Protein AF-A0A955FAZ1-F1 (afdb_monomer)

Radius of gyration: 19.03 Å; Cα contacts (8 Å, |Δi|>4): 338; chains: 1; bounding box: 47×40×55 Å

pLDDT: mean 85.9, std 14.33, range [31.78, 98.5]

Nearest PDB structures (foldseek):
  2wxu-assembly1_A  TM=6.447E-01  e=1.922E-03  Clostridium perfringens
  1kho-assembly2_B  TM=6.439E-01  e=7.083E-03  Clostridium perfringens
  1olp-assembly3_C  TM=6.221E-01  e=6.217E-03  Clostridium sardiniense
  2wxt-assembly1_A  TM=6.250E-01  e=1.003E-02  Clostridium perfringens
  8cqm-assembly1_A  TM=5.663E-01  e=2.610E-02  Listeria monocytogenes

Foldseek 3Di:
DLDPPFCLLLLLLVLLVLALVVVDDDPQDAADSVLLVVQLECVHLPHPVLVQPLPHDRQQLAAQLVDPVRQRLLVQLQVLLVQLLVCSLVVPNNSNSNSLNSNLSSLLSLLQLLSNDPLVVLVCVLAPPPDPSPCNDPVPQQWHDAPDPVSRVVSSCLCCNDLRSVPLSSLSVVLLSVLSVVDDRDSHADPVLVVLLVVCVVQPRSVSSSVSSVVSNVVCLSVCCSVPNDDPVSSCCSNVPRSNSSSSSSSSSSSSSSVSSVD

Structure (mmCIF, N/CA/C/O backbone):
data_AF-A0A955FAZ1-F1
#
_entry.id   AF-A0A955FAZ1-F1
#
loop_
_atom_site.group_PDB
_atom_site.id
_atom_site.type_symbol
_atom_site.label_atom_id
_atom_site.label_alt_id
_atom_site.label_comp_id
_atom_site.label_asym_id
_atom_site.label_entity_id
_atom_site.label_seq_id
_atom_site.pdbx_PDB_ins_code
_atom_site.Cartn_x
_atom_site.Cartn_y
_atom_site.Cartn_z
_atom_site.occupancy
_atom_site.B_iso_or_equiv
_atom_site.auth_seq_id
_atom_site.auth_comp_id
_atom_site.auth_asym_id
_atom_site.auth_atom_id
_atom_site.pdbx_PDB_model_num
ATOM 1 N N . MET A 1 1 ? 4.773 12.397 -15.132 1.00 31.78 1 MET A N 1
ATOM 2 C CA . MET A 1 1 ? 3.636 11.483 -14.917 1.00 31.78 1 MET A CA 1
ATOM 3 C C . MET A 1 1 ? 4.149 10.177 -14.296 1.00 31.78 1 MET A C 1
ATOM 5 O O . MET A 1 1 ? 4.549 9.296 -15.029 1.00 31.78 1 MET A O 1
ATOM 9 N N . TYR A 1 2 ? 4.215 10.085 -12.959 1.00 36.59 2 TYR A N 1
ATOM 10 C CA . TYR A 1 2 ? 4.215 8.794 -12.230 1.00 36.59 2 TYR A CA 1
ATOM 11 C C . TYR A 1 2 ? 2.826 8.644 -11.612 1.00 36.59 2 TYR A C 1
ATOM 13 O O . TYR A 1 2 ? 2.608 8.699 -10.406 1.00 36.59 2 TYR A O 1
ATOM 21 N N . ALA A 1 3 ? 1.856 8.718 -12.506 1.00 35.12 3 ALA A N 1
ATOM 22 C CA . ALA A 1 3 ? 0.449 8.596 -12.231 1.00 35.12 3 ALA A CA 1
ATOM 23 C C . ALA A 1 3 ? -0.060 7.867 -13.452 1.00 35.12 3 ALA A C 1
ATOM 25 O O . ALA A 1 3 ? -0.386 8.467 -14.473 1.00 35.12 3 ALA A O 1
ATOM 26 N N . ILE A 1 4 ? -0.013 6.557 -13.366 1.00 39.75 4 ILE A N 1
ATOM 27 C CA . ILE A 1 4 ? -1.025 5.756 -14.008 1.00 39.75 4 ILE A CA 1
ATOM 28 C C . ILE A 1 4 ? -2.006 5.491 -12.866 1.00 39.75 4 ILE A C 1
ATOM 30 O O . ILE A 1 4 ? -1.826 4.603 -12.052 1.00 39.75 4 ILE A O 1
ATOM 34 N N . VAL A 1 5 ? -2.808 6.500 -12.505 1.00 49.28 5 VAL A N 1
ATOM 35 C CA . VAL A 1 5 ? -4.232 6.635 -12.885 1.00 49.28 5 VAL A CA 1
ATOM 36 C C . VAL A 1 5 ? -4.969 5.305 -12.843 1.00 49.28 5 VAL A C 1
ATOM 38 O O . VAL A 1 5 ? -5.782 4.977 -13.699 1.00 49.28 5 VAL A O 1
ATOM 41 N N . PHE A 1 6 ? -4.756 4.556 -11.776 1.00 57.03 6 PHE A N 1
ATOM 42 C CA . PHE A 1 6 ? -5.752 3.613 -11.336 1.00 57.03 6 PHE A CA 1
ATOM 43 C C . PHE A 1 6 ? -6.192 4.017 -9.947 1.00 57.03 6 PHE A C 1
ATOM 45 O O . PHE A 1 6 ? -5.406 4.087 -9.011 1.00 57.03 6 PHE A O 1
ATOM 52 N N . HIS A 1 7 ? -7.495 4.245 -9.793 1.00 71.50 7 HIS A N 1
ATOM 53 C CA . HIS A 1 7 ? -8.149 4.386 -8.494 1.00 71.50 7 HIS A CA 1
ATOM 54 C C . HIS A 1 7 ? -8.153 3.031 -7.744 1.00 71.50 7 HIS A C 1
ATOM 56 O O . HIS A 1 7 ? -9.156 2.647 -7.134 1.00 71.50 7 HIS A O 1
ATOM 62 N N . ALA A 1 8 ? -7.063 2.260 -7.852 1.00 86.31 8 ALA A N 1
ATOM 63 C CA . ALA A 1 8 ? -6.846 0.957 -7.251 1.00 86.31 8 ALA A CA 1
ATOM 64 C C . ALA A 1 8 ? -6.872 1.092 -5.734 1.00 86.31 8 ALA A C 1
ATOM 66 O O . ALA A 1 8 ? -7.690 0.426 -5.103 1.00 86.31 8 ALA A O 1
ATOM 67 N N . HIS A 1 9 ? -6.123 2.053 -5.183 1.00 90.44 9 HIS A N 1
ATOM 68 C CA . HIS A 1 9 ? -6.148 2.390 -3.760 1.00 90.44 9 HIS A CA 1
ATOM 69 C C . HIS A 1 9 ? -7.563 2.712 -3.282 1.00 90.44 9 HIS A C 1
ATOM 71 O O . HIS A 1 9 ? -8.092 2.051 -2.396 1.00 90.44 9 HIS A O 1
ATOM 77 N N . GLN A 1 10 ? -8.261 3.636 -3.947 1.00 91.19 10 GLN A N 1
ATOM 78 C CA . GLN A 1 10 ? -9.644 3.969 -3.589 1.00 91.19 10 GLN A CA 1
ATOM 79 C C . GLN A 1 10 ? -10.593 2.763 -3.684 1.00 91.19 10 GLN A C 1
ATOM 81 O O . GLN A 1 10 ? -11.524 2.632 -2.888 1.00 91.19 10 GLN A O 1
ATOM 86 N N . THR A 1 11 ? -10.396 1.880 -4.664 1.00 91.94 11 THR A N 1
ATOM 87 C CA . THR A 1 11 ? -11.218 0.675 -4.830 1.00 91.94 11 THR A CA 1
ATOM 88 C C . THR A 1 11 ? -10.927 -0.346 -3.729 1.00 91.94 11 THR A C 1
ATOM 90 O O . THR A 1 11 ? -11.866 -0.916 -3.169 1.00 91.94 11 THR A O 1
ATOM 93 N N . LEU A 1 12 ? -9.658 -0.532 -3.362 1.00 93.94 12 LEU A N 1
ATOM 94 C CA . LEU A 1 12 ? -9.242 -1.349 -2.224 1.00 93.94 12 LEU A CA 1
ATOM 95 C C . LEU A 1 12 ? -9.785 -0.773 -0.913 1.00 93.94 12 LEU A C 1
ATOM 97 O O . LEU A 1 12 ? -10.396 -1.523 -0.156 1.00 93.94 12 LEU A O 1
ATOM 101 N N . ASN A 1 13 ? -9.706 0.543 -0.708 1.00 94.94 13 ASN A N 1
ATOM 102 C CA . ASN A 1 13 ? -10.258 1.246 0.452 1.00 94.94 13 ASN A CA 1
ATOM 103 C C . ASN A 1 13 ? -11.769 1.026 0.576 1.00 94.94 13 ASN A C 1
ATOM 105 O O . ASN A 1 13 ? -12.256 0.706 1.657 1.00 94.94 13 ASN A O 1
ATOM 109 N N . LYS A 1 14 ? -12.528 1.100 -0.527 1.00 94.56 14 LYS A N 1
ATOM 110 C CA . LYS A 1 14 ? -13.973 0.786 -0.535 1.00 94.56 14 LYS A CA 1
ATOM 111 C C . LYS A 1 14 ? -14.251 -0.644 -0.055 1.00 94.56 14 LYS A C 1
ATOM 113 O O . LYS A 1 14 ? -15.169 -0.868 0.736 1.00 94.56 14 LYS A O 1
ATOM 118 N N . ILE A 1 15 ? -13.470 -1.618 -0.528 1.00 95.19 15 ILE A N 1
ATOM 119 C CA . ILE A 1 15 ? -13.619 -3.029 -0.142 1.00 95.19 15 ILE A CA 1
ATOM 120 C C . ILE A 1 15 ? -13.216 -3.230 1.323 1.00 95.19 15 ILE A C 1
ATOM 122 O O . ILE A 1 15 ? -13.942 -3.893 2.066 1.00 95.19 15 ILE A O 1
ATOM 126 N N . ALA A 1 16 ? -12.088 -2.654 1.736 1.00 96.50 16 ALA A N 1
ATOM 127 C CA . ALA A 1 16 ? -11.558 -2.739 3.088 1.00 96.50 16 ALA A CA 1
ATOM 128 C C . ALA A 1 16 ? -12.516 -2.112 4.106 1.00 96.50 16 ALA A C 1
ATOM 130 O O . ALA A 1 16 ? -12.838 -2.729 5.118 1.00 96.50 16 ALA A O 1
ATOM 131 N N . TYR A 1 17 ? -13.073 -0.944 3.786 1.00 96.06 17 TYR A N 1
ATOM 132 C CA . TYR A 1 17 ? -14.060 -0.265 4.618 1.00 96.06 17 TYR A CA 1
ATOM 133 C C . TYR A 1 17 ? -15.312 -1.123 4.807 1.00 96.06 17 TYR A C 1
ATOM 135 O O . TYR A 1 17 ? -15.762 -1.330 5.930 1.00 96.06 17 TYR A O 1
ATOM 143 N N . ALA A 1 18 ? -15.848 -1.698 3.723 1.00 94.88 18 ALA A N 1
ATOM 144 C CA . ALA A 1 18 ? -17.011 -2.581 3.800 1.00 94.88 18 ALA A CA 1
ATOM 145 C C . ALA A 1 18 ? -16.744 -3.846 4.637 1.00 94.88 18 ALA A C 1
ATOM 147 O O . ALA A 1 18 ? -17.650 -4.319 5.322 1.00 94.88 18 ALA A O 1
ATOM 148 N N . LYS A 1 19 ? -15.518 -4.387 4.582 1.00 95.00 19 LYS A N 1
ATOM 149 C CA . LYS A 1 19 ? -15.073 -5.510 5.420 1.00 95.00 19 LYS A CA 1
ATOM 150 C C . LYS A 1 19 ? -14.995 -5.109 6.890 1.00 95.00 19 LYS A C 1
ATOM 152 O O . LYS A 1 19 ? -15.628 -5.758 7.714 1.00 95.00 19 LYS A O 1
ATOM 157 N N . MET A 1 20 ? -14.261 -4.042 7.199 1.00 94.69 20 MET A N 1
ATOM 158 C CA . MET A 1 20 ? -14.054 -3.552 8.562 1.00 94.69 20 MET A CA 1
ATOM 159 C C . MET A 1 20 ? -15.382 -3.182 9.227 1.00 94.69 20 MET A C 1
ATOM 161 O O . MET A 1 20 ? -15.666 -3.665 10.317 1.00 94.69 20 MET A O 1
ATOM 165 N N . ARG A 1 21 ? -16.249 -2.418 8.548 1.00 92.75 21 ARG A N 1
ATOM 166 C CA . ARG A 1 21 ? -17.531 -1.961 9.114 1.00 92.75 21 ARG A CA 1
ATOM 167 C C . ARG A 1 21 ? -18.471 -3.090 9.518 1.00 92.75 21 ARG A C 1
ATOM 169 O O . ARG A 1 21 ? -19.319 -2.869 10.367 1.00 92.75 21 ARG A O 1
ATOM 176 N N . ARG A 1 22 ? -18.349 -4.275 8.913 1.00 91.06 22 ARG A N 1
ATOM 177 C CA . ARG A 1 22 ? -19.144 -5.450 9.304 1.00 91.06 22 ARG A CA 1
ATOM 178 C C . ARG A 1 22 ? -18.656 -6.119 10.585 1.00 91.06 22 ARG A C 1
ATOM 180 O O . ARG A 1 22 ? -19.431 -6.842 11.193 1.00 91.06 22 ARG A O 1
ATOM 187 N N . GLU A 1 23 ? -17.394 -5.915 10.946 1.00 90.75 23 GLU A N 1
ATOM 188 C CA . GLU A 1 23 ? -16.764 -6.478 12.148 1.00 90.75 23 GLU A CA 1
ATOM 189 C C . GLU A 1 23 ? -16.614 -5.437 13.273 1.00 90.75 23 GLU A C 1
ATOM 191 O O . GLU A 1 23 ? -16.172 -5.760 14.383 1.00 90.75 23 GLU A O 1
ATOM 196 N N . LEU A 1 24 ? -16.930 -4.176 12.966 1.00 89.12 24 LEU A N 1
ATOM 197 C CA . LEU A 1 24 ? -16.928 -3.062 13.898 1.00 89.12 24 LEU A CA 1
ATOM 198 C C . LEU A 1 24 ? -18.213 -3.114 14.735 1.00 89.12 24 LEU A C 1
ATOM 200 O O . LEU A 1 24 ? -19.279 -2.711 14.276 1.00 89.12 24 LEU A O 1
ATOM 204 N N . ASN A 1 25 ? -18.093 -3.618 15.960 1.00 80.31 25 ASN A N 1
ATOM 205 C CA . ASN A 1 25 ? -19.177 -3.726 16.937 1.00 80.31 25 ASN A CA 1
ATOM 206 C C . ASN A 1 25 ? -18.849 -2.880 18.183 1.00 80.31 25 ASN A C 1
ATOM 208 O O . ASN A 1 25 ? -17.708 -2.452 18.354 1.00 80.31 25 ASN A O 1
ATOM 212 N N . GLY A 1 26 ? -19.826 -2.676 19.074 1.00 67.81 26 GLY A N 1
ATOM 213 C CA . GLY A 1 26 ? -19.568 -2.167 20.431 1.00 67.81 26 GLY A CA 1
ATOM 214 C C . GLY A 1 26 ? -19.316 -0.659 20.549 1.00 67.81 26 GLY A C 1
ATOM 215 O O . GLY A 1 26 ? -18.510 -0.245 21.367 1.00 67.81 26 GLY A O 1
ATOM 216 N N . GLY A 1 27 ? -19.969 0.172 19.729 1.00 68.62 27 GLY A N 1
ATOM 217 C CA . GLY A 1 27 ? -19.898 1.637 19.864 1.00 68.62 27 GLY A CA 1
ATOM 218 C C . GLY A 1 27 ? -18.613 2.289 19.338 1.00 68.62 27 GLY A C 1
ATOM 219 O O . GLY A 1 27 ? -18.518 3.516 19.337 1.00 68.62 27 GLY A O 1
ATOM 220 N N . ALA A 1 28 ? -17.658 1.501 18.831 1.00 86.88 28 ALA A N 1
ATOM 221 C CA . ALA A 1 28 ? -16.453 2.017 18.192 1.00 86.88 28 ALA A CA 1
ATOM 222 C C . ALA A 1 28 ? -16.808 2.909 16.988 1.00 86.88 28 ALA A C 1
ATOM 224 O O . ALA A 1 28 ? -17.493 2.496 16.045 1.00 86.88 28 ALA A O 1
ATOM 225 N N . TRP A 1 29 ? -16.338 4.154 17.029 1.00 93.19 29 TRP A N 1
ATOM 226 C CA . TRP A 1 29 ? -16.530 5.131 15.965 1.00 93.19 29 TRP A CA 1
ATOM 227 C C . TRP A 1 29 ? -15.381 5.059 14.951 1.00 93.19 29 TRP A C 1
ATOM 229 O O . TRP A 1 29 ? -14.243 4.754 15.295 1.00 93.19 29 TRP A O 1
ATOM 239 N N . PHE A 1 30 ? -15.685 5.329 13.681 1.00 97.00 30 PHE A N 1
ATOM 240 C CA . PHE A 1 30 ? -14.697 5.402 12.604 1.00 97.00 30 PHE A CA 1
ATOM 241 C C . PHE A 1 30 ? -15.179 6.406 11.547 1.00 97.00 30 PHE A C 1
ATOM 243 O O . PHE A 1 30 ? -16.392 6.444 11.296 1.00 97.00 30 PHE A O 1
ATOM 250 N N . PRO A 1 31 ? -14.286 7.188 10.907 1.00 96.94 31 PRO A N 1
ATOM 251 C CA . PRO A 1 31 ? -14.671 8.185 9.912 1.00 96.94 31 PRO A CA 1
ATOM 252 C C . PRO A 1 31 ? -15.437 7.590 8.726 1.00 96.94 31 PRO A C 1
ATOM 254 O O . PRO A 1 31 ? -15.392 6.387 8.436 1.00 96.94 31 PRO A O 1
ATOM 257 N N . SER A 1 32 ? -16.160 8.452 8.012 1.00 96.81 32 SER A N 1
ATOM 258 C CA . SER A 1 32 ? -16.906 8.044 6.822 1.00 96.81 32 SER A CA 1
ATOM 259 C C . SER A 1 32 ? -15.964 7.659 5.675 1.00 96.81 32 SER A C 1
ATOM 261 O O . SER A 1 32 ? -14.901 8.255 5.490 1.00 96.81 32 SER A O 1
ATOM 263 N N . LEU A 1 33 ? -16.381 6.703 4.841 1.00 96.06 33 LEU A N 1
ATOM 264 C CA . LEU A 1 33 ? -15.631 6.332 3.637 1.00 96.06 33 LEU A CA 1
ATOM 265 C C . LEU A 1 33 ? -15.405 7.530 2.702 1.00 96.06 33 LEU A C 1
ATOM 267 O O . LEU A 1 33 ? -14.340 7.645 2.106 1.00 96.06 33 LEU A O 1
ATOM 271 N N . ALA A 1 34 ? -16.386 8.428 2.580 1.00 94.38 34 ALA A N 1
ATOM 272 C CA . ALA A 1 34 ? -16.259 9.621 1.747 1.00 94.38 34 ALA A CA 1
ATOM 273 C C . ALA A 1 34 ? -15.115 10.529 2.229 1.00 94.38 34 ALA A C 1
ATOM 275 O O . ALA A 1 34 ? -14.316 10.991 1.416 1.00 94.38 34 ALA A O 1
ATOM 276 N N . SER A 1 35 ? -14.988 10.717 3.546 1.00 94.50 35 SER A N 1
ATOM 277 C CA . SER A 1 35 ? -13.911 11.507 4.150 1.00 94.50 35 SER A CA 1
ATOM 278 C C . SER A 1 35 ? -12.539 10.856 3.956 1.00 94.50 35 SER A C 1
ATOM 280 O O . SER A 1 35 ? -11.581 11.547 3.630 1.00 94.50 35 SER A O 1
ATOM 282 N N . ILE A 1 36 ? -12.438 9.529 4.063 1.00 95.19 36 ILE A N 1
ATOM 283 C CA . ILE A 1 36 ? -11.182 8.805 3.794 1.00 95.19 36 ILE A CA 1
ATOM 284 C C . ILE A 1 36 ? -10.781 8.955 2.319 1.00 95.19 36 ILE A C 1
ATOM 286 O O . ILE A 1 36 ? -9.646 9.298 2.003 1.00 95.19 36 ILE A O 1
ATOM 290 N N . LEU A 1 37 ? -11.720 8.755 1.387 1.00 91.81 37 LEU A N 1
ATOM 291 C CA . LEU A 1 37 ? -11.441 8.862 -0.051 1.00 91.81 37 LEU A CA 1
ATOM 292 C C . LEU A 1 37 ? -11.085 10.288 -0.496 1.00 91.81 37 LEU A C 1
ATOM 294 O O . LEU A 1 37 ? -10.354 10.446 -1.477 1.00 91.81 37 LEU A O 1
ATOM 298 N N . HIS A 1 38 ? -11.564 11.309 0.222 1.00 89.12 38 HIS A N 1
ATOM 299 C CA . HIS A 1 38 ? -11.144 12.696 0.023 1.00 89.12 38 HIS A CA 1
ATOM 300 C C . HIS A 1 38 ? -9.630 12.857 0.225 1.00 89.12 38 HIS A C 1
ATOM 302 O O . HIS A 1 38 ? -8.964 13.488 -0.600 1.00 89.12 38 HIS A O 1
ATOM 308 N N . PHE A 1 39 ? -9.088 12.242 1.281 1.00 88.50 39 PHE A N 1
ATOM 309 C CA . PHE A 1 39 ? -7.658 12.266 1.579 1.00 88.50 39 PHE A CA 1
ATOM 310 C C . PHE A 1 39 ? -6.843 11.255 0.779 1.00 88.50 39 PHE A C 1
ATOM 312 O O . PHE A 1 39 ? -5.667 11.499 0.604 1.00 88.50 39 PHE A O 1
ATOM 319 N N . GLU A 1 40 ? -7.416 10.177 0.243 1.00 82.88 40 GLU A N 1
ATOM 320 C CA . GLU A 1 40 ? -6.682 9.264 -0.656 1.00 82.88 40 GLU A CA 1
ATOM 321 C C . GLU A 1 40 ? -6.403 9.904 -2.028 1.00 82.88 40 GLU A C 1
ATOM 323 O O . GLU A 1 40 ? -5.356 9.696 -2.626 1.00 82.88 40 GLU A O 1
ATOM 328 N N . GLY A 1 41 ? -7.369 10.662 -2.558 1.00 74.38 41 GLY A N 1
ATOM 329 C CA . GLY A 1 41 ? -7.302 11.213 -3.912 1.00 74.38 41 GLY A CA 1
ATOM 330 C C . GLY A 1 41 ? -6.520 12.526 -4.005 1.00 74.38 41 GLY A C 1
ATOM 331 O O . GLY A 1 41 ? -5.297 12.582 -3.935 1.00 74.38 41 GLY A O 1
ATOM 332 N N . GLN A 1 42 ? -7.244 13.628 -4.209 1.00 61.16 42 GLN A N 1
ATOM 333 C CA . GLN A 1 42 ? -6.660 14.929 -4.565 1.00 61.16 42 GLN A CA 1
ATOM 334 C C . GLN A 1 42 ? -5.794 15.575 -3.471 1.00 61.16 42 GLN A C 1
ATOM 336 O O . GLN A 1 42 ? -5.096 16.547 -3.757 1.00 61.16 42 GLN A O 1
ATOM 341 N N . ARG A 1 43 ? -5.854 15.078 -2.231 1.00 64.69 43 ARG A N 1
ATOM 342 C CA . ARG A 1 43 ? -5.061 15.564 -1.088 1.00 64.69 43 ARG A CA 1
ATOM 343 C C . ARG A 1 43 ? -4.214 14.464 -0.439 1.00 64.69 43 ARG A C 1
ATOM 345 O O . ARG A 1 43 ? -3.756 14.637 0.687 1.00 64.69 43 ARG A O 1
ATOM 352 N N . GLY A 1 44 ? -4.045 13.349 -1.144 1.00 63.72 44 GLY A N 1
ATOM 353 C CA . GLY A 1 44 ? -3.314 12.186 -0.661 1.00 63.72 44 GLY A CA 1
ATOM 354 C C . GLY A 1 44 ? -1.856 12.146 -1.068 1.00 63.72 44 GLY A C 1
ATOM 355 O O . GLY A 1 44 ? -1.402 13.040 -1.794 1.00 63.72 44 GLY A O 1
ATOM 356 N N . PRO A 1 45 ? -1.150 11.083 -0.644 1.00 61.97 45 PRO A N 1
ATOM 357 C CA . PRO A 1 45 ? 0.263 10.853 -0.961 1.00 61.97 45 PRO A CA 1
ATOM 358 C C . PRO A 1 45 ? 0.550 10.974 -2.461 1.00 61.97 45 PRO A C 1
ATOM 360 O O . PRO A 1 45 ? 1.564 11.528 -2.877 1.00 61.97 45 PRO A O 1
ATOM 363 N N . ASP A 1 46 ? -0.421 10.546 -3.268 1.00 61.94 46 ASP A N 1
ATOM 364 C CA . ASP A 1 46 ? -0.323 10.459 -4.715 1.00 61.94 46 ASP A CA 1
ATOM 365 C C . ASP A 1 46 ? -0.842 11.676 -5.491 1.00 61.94 46 ASP A C 1
ATOM 367 O O . ASP A 1 46 ? -0.873 11.666 -6.730 1.00 61.94 46 ASP A O 1
ATOM 371 N N . SER A 1 47 ? -1.267 12.737 -4.798 1.00 63.25 47 SER A N 1
ATOM 372 C CA . SER A 1 47 ? -1.898 13.875 -5.461 1.00 63.25 47 SER A CA 1
ATOM 373 C C . SER A 1 47 ? -0.942 14.589 -6.420 1.00 63.25 47 SER A C 1
ATOM 375 O O . SER A 1 47 ? 0.228 14.841 -6.127 1.00 63.25 47 SER A O 1
ATOM 377 N N . THR A 1 48 ? -1.469 15.008 -7.570 1.00 57.09 48 THR A N 1
ATOM 378 C CA . THR A 1 48 ? -0.707 15.773 -8.567 1.00 57.09 48 THR A CA 1
ATOM 379 C C . THR A 1 48 ? -0.147 17.082 -8.008 1.00 57.09 48 THR A C 1
ATOM 381 O O . THR A 1 48 ? 0.898 17.533 -8.468 1.00 57.09 48 THR A O 1
ATOM 384 N N . LYS A 1 49 ? -0.796 17.668 -6.991 1.00 57.25 49 LYS A N 1
ATOM 385 C CA . LYS A 1 49 ? -0.324 18.871 -6.293 1.00 57.25 49 LYS A CA 1
ATOM 386 C C . LYS A 1 49 ? 0.988 18.618 -5.547 1.00 57.25 49 LYS A C 1
ATOM 388 O O . LYS A 1 49 ? 1.938 19.358 -5.774 1.00 57.25 49 LYS A O 1
ATOM 393 N N . PHE A 1 50 ? 1.069 17.547 -4.753 1.00 52.84 50 PHE A N 1
ATOM 394 C CA . PHE A 1 50 ? 2.322 17.142 -4.099 1.00 52.84 50 PHE A CA 1
ATOM 395 C C . PHE A 1 50 ? 3.375 16.677 -5.115 1.00 52.84 50 PHE A C 1
ATOM 397 O O . PHE A 1 50 ? 4.558 16.959 -4.953 1.00 52.84 50 PHE A O 1
ATOM 404 N N . LYS A 1 51 ? 2.953 16.028 -6.211 1.00 54.84 51 LYS A N 1
ATOM 405 C CA . LYS A 1 51 ? 3.868 15.536 -7.257 1.00 54.84 51 LYS A CA 1
ATOM 406 C C . LYS A 1 51 ? 4.510 16.631 -8.120 1.00 54.84 51 LYS A C 1
ATOM 408 O O . LYS A 1 51 ? 5.523 16.358 -8.771 1.00 54.84 51 LYS A O 1
ATOM 413 N N . ASN A 1 52 ? 3.915 17.825 -8.160 1.00 47.41 52 ASN A N 1
ATOM 414 C CA . ASN A 1 52 ? 4.347 18.946 -9.001 1.00 47.41 52 ASN A CA 1
ATOM 415 C C . ASN A 1 52 ? 4.975 20.101 -8.206 1.00 47.41 52 ASN A C 1
ATOM 417 O O . ASN A 1 52 ? 5.584 20.981 -8.811 1.00 47.41 52 ASN A O 1
ATOM 421 N N . SER A 1 53 ? 4.870 20.115 -6.875 1.00 50.31 53 SER A N 1
ATOM 422 C CA . SER A 1 53 ? 5.637 21.046 -6.048 1.00 50.31 53 SER A CA 1
ATOM 423 C C . SER A 1 53 ? 7.082 20.555 -5.948 1.00 50.31 53 SER A C 1
ATOM 425 O O . SER A 1 53 ? 7.362 19.622 -5.200 1.00 50.31 53 SER A O 1
ATOM 427 N N . GLY A 1 54 ? 8.009 21.179 -6.681 1.00 45.22 54 GLY A N 1
ATOM 428 C CA . GLY A 1 54 ? 9.445 20.847 -6.640 1.00 45.22 54 GLY A CA 1
ATOM 429 C C . GLY A 1 54 ? 10.106 20.992 -5.259 1.00 45.22 54 GLY A C 1
ATOM 430 O O . GLY A 1 54 ? 11.256 20.607 -5.093 1.00 45.22 54 GLY A O 1
ATOM 431 N N . SER A 1 55 ? 9.381 21.526 -4.273 1.00 43.84 55 SER A N 1
ATOM 432 C CA . SER A 1 55 ? 9.794 21.708 -2.880 1.00 43.84 55 SER A CA 1
ATOM 433 C C . SER A 1 55 ? 9.325 20.606 -1.920 1.00 43.84 55 SER A C 1
ATOM 435 O O . SER A 1 55 ? 9.772 20.589 -0.776 1.00 43.84 55 SER A O 1
ATOM 437 N N . VAL A 1 56 ? 8.439 19.690 -2.337 1.00 49.22 56 VAL A N 1
ATOM 438 C CA . VAL A 1 56 ? 7.931 18.621 -1.459 1.00 49.22 56 VAL A CA 1
ATOM 439 C C . VAL A 1 56 ? 8.524 17.282 -1.877 1.00 49.22 56 VAL A C 1
ATOM 441 O O . VAL A 1 56 ? 8.245 16.770 -2.962 1.00 49.22 56 VAL A O 1
ATOM 444 N N . LYS A 1 57 ? 9.338 16.693 -0.993 1.00 52.34 57 LYS A N 1
ATOM 445 C CA . LYS A 1 57 ? 9.849 15.330 -1.164 1.00 52.34 57 LYS A CA 1
ATOM 446 C C . LYS A 1 57 ? 8.661 14.368 -1.137 1.00 52.34 57 LYS A C 1
ATOM 448 O O . LYS A 1 57 ? 7.921 14.332 -0.156 1.00 52.34 57 LYS A O 1
ATOM 453 N N . GLN A 1 58 ? 8.463 13.618 -2.218 1.00 55.41 58 GLN A N 1
ATOM 454 C CA . GLN A 1 58 ? 7.377 12.642 -2.275 1.00 55.41 58 GLN A CA 1
ATOM 455 C C . GLN A 1 58 ? 7.593 11.542 -1.229 1.00 55.41 58 GLN A C 1
ATOM 457 O O . GLN A 1 58 ? 8.745 11.161 -0.988 1.00 55.41 58 GLN A O 1
ATOM 462 N N . PRO A 1 59 ? 6.514 11.044 -0.599 1.00 60.19 59 PRO A N 1
ATOM 463 C CA . PRO A 1 59 ? 6.620 9.914 0.308 1.00 60.19 59 PRO A CA 1
ATOM 464 C C . PRO A 1 59 ? 7.179 8.700 -0.441 1.00 60.19 59 PRO A C 1
ATOM 466 O O . PRO A 1 59 ? 6.787 8.405 -1.571 1.00 60.19 59 PRO A O 1
ATOM 469 N N . TRP A 1 60 ? 8.140 8.035 0.195 1.00 61.03 60 TRP A N 1
ATOM 470 C CA . TRP A 1 60 ? 8.786 6.843 -0.338 1.00 61.03 60 TRP A CA 1
ATOM 471 C C . TRP A 1 60 ? 7.802 5.667 -0.310 1.00 61.03 60 TRP A C 1
ATOM 473 O O . TRP A 1 60 ? 7.262 5.365 0.753 1.00 61.03 60 TRP A O 1
ATOM 483 N N . HIS A 1 61 ? 7.562 5.028 -1.458 1.00 74.94 61 HIS A N 1
ATOM 484 C CA . HIS A 1 61 ? 6.572 3.947 -1.613 1.00 74.94 61 HIS A CA 1
ATOM 485 C C . HIS A 1 61 ? 7.175 2.584 -1.998 1.00 74.94 61 HIS A C 1
ATOM 487 O O . HIS A 1 61 ? 6.433 1.614 -2.149 1.00 74.94 61 HIS A O 1
ATOM 493 N N . PHE A 1 62 ? 8.503 2.492 -2.138 1.00 82.69 62 PHE A N 1
ATOM 494 C CA . PHE A 1 62 ? 9.219 1.229 -2.351 1.00 82.69 62 PHE A CA 1
ATOM 495 C C . PHE A 1 62 ? 9.659 0.624 -1.015 1.00 82.69 62 PHE A C 1
ATOM 497 O O . PHE A 1 62 ? 9.920 1.348 -0.054 1.00 82.69 62 PHE A O 1
ATOM 504 N N . ILE A 1 63 ? 9.746 -0.702 -0.959 1.00 87.38 63 ILE A N 1
ATOM 505 C CA . ILE A 1 63 ? 10.281 -1.437 0.190 1.00 87.38 63 ILE A CA 1
ATOM 506 C C . ILE A 1 63 ? 10.906 -2.735 -0.302 1.00 87.38 63 ILE A C 1
ATOM 508 O O . ILE A 1 63 ? 10.255 -3.452 -1.048 1.00 87.38 63 ILE A O 1
ATOM 512 N N . ASP A 1 64 ? 12.103 -3.086 0.154 1.00 90.12 64 ASP A N 1
ATOM 513 C CA . ASP A 1 64 ? 12.612 -4.458 0.104 1.00 90.12 64 ASP A CA 1
ATOM 514 C C . ASP A 1 64 ? 12.198 -5.194 1.393 1.00 90.12 64 ASP A C 1
ATOM 516 O O . ASP A 1 64 ? 12.822 -5.010 2.441 1.00 90.12 64 ASP A O 1
ATOM 520 N N . PRO A 1 65 ? 11.159 -6.054 1.370 1.00 88.94 65 PRO A N 1
ATOM 521 C CA . PRO A 1 65 ? 10.663 -6.688 2.590 1.00 88.94 65 PRO A CA 1
ATOM 522 C C . PRO A 1 65 ? 11.647 -7.705 3.187 1.00 88.94 65 PRO A C 1
ATOM 524 O O . PRO A 1 65 ? 11.494 -8.108 4.348 1.00 88.94 65 PRO A O 1
ATOM 527 N N . LEU A 1 66 ? 12.616 -8.174 2.393 1.00 88.75 66 LEU A N 1
ATOM 528 C CA . LEU A 1 66 ? 13.627 -9.145 2.805 1.00 88.75 66 LEU A CA 1
ATOM 529 C C . LEU A 1 66 ? 14.843 -8.455 3.433 1.00 88.75 66 LEU A C 1
ATOM 531 O O . LEU A 1 66 ? 15.532 -9.072 4.249 1.00 88.75 66 LEU A O 1
ATOM 535 N N . ASN A 1 67 ? 15.060 -7.174 3.133 1.00 88.69 67 ASN A N 1
ATOM 536 C CA . ASN A 1 67 ? 16.071 -6.362 3.786 1.00 88.69 67 ASN A CA 1
ATOM 537 C C . ASN A 1 67 ? 15.593 -5.869 5.162 1.00 88.69 67 ASN A C 1
ATOM 539 O O . ASN A 1 67 ? 14.696 -5.039 5.285 1.00 88.69 67 ASN A O 1
ATOM 543 N N . GLN A 1 68 ? 16.241 -6.338 6.230 1.00 85.69 68 GLN A N 1
ATOM 544 C CA . GLN A 1 68 ? 15.881 -5.960 7.600 1.00 85.69 68 GLN A CA 1
ATOM 545 C C . GLN A 1 68 ? 16.136 -4.480 7.920 1.00 85.69 68 GLN A C 1
ATOM 547 O O . GLN A 1 68 ? 15.507 -3.956 8.838 1.00 85.69 68 GLN A O 1
ATOM 552 N N . SER A 1 69 ? 17.030 -3.804 7.189 1.00 87.62 69 SER A N 1
ATOM 553 C CA . SER A 1 69 ? 17.277 -2.372 7.388 1.00 87.62 69 SER A CA 1
ATOM 554 C C . SER A 1 69 ? 16.261 -1.483 6.668 1.00 87.62 69 SER A C 1
ATOM 556 O O . SER A 1 69 ? 16.101 -0.323 7.049 1.00 87.62 69 SER A O 1
ATOM 558 N N . ASP A 1 70 ? 15.558 -2.002 5.654 1.00 85.75 70 ASP A N 1
ATOM 559 C CA . ASP A 1 70 ? 14.540 -1.243 4.923 1.00 85.75 70 ASP A CA 1
ATOM 560 C C . ASP A 1 70 ? 13.228 -1.193 5.717 1.00 85.75 70 ASP A C 1
ATOM 562 O O . ASP A 1 70 ? 12.312 -2.005 5.584 1.00 85.75 70 ASP A O 1
ATOM 566 N N . THR A 1 71 ? 13.177 -0.230 6.634 1.00 85.94 71 THR A N 1
ATOM 567 C CA . THR A 1 71 ? 12.081 -0.090 7.597 1.00 85.94 71 THR A CA 1
ATOM 568 C C . THR A 1 71 ? 11.257 1.171 7.388 1.00 85.94 71 THR A C 1
ATOM 570 O O . THR A 1 71 ? 10.269 1.357 8.096 1.00 85.94 71 THR A O 1
ATOM 573 N N . GLN A 1 72 ? 11.607 2.028 6.424 1.00 89.00 72 GLN A N 1
ATOM 574 C CA . GLN A 1 72 ? 11.010 3.359 6.290 1.00 89.00 72 GLN A CA 1
ATOM 575 C C . GLN A 1 72 ? 9.493 3.290 6.081 1.00 89.00 72 GLN A C 1
ATOM 577 O O . GLN A 1 72 ? 8.733 3.924 6.814 1.00 89.00 72 GLN A O 1
ATOM 582 N N . LEU A 1 73 ? 9.030 2.472 5.130 1.00 90.38 73 LEU A N 1
ATOM 583 C CA . LEU A 1 73 ? 7.599 2.328 4.861 1.00 90.38 73 LEU A CA 1
ATOM 584 C C . LEU A 1 73 ? 6.858 1.683 6.045 1.00 90.38 73 LEU A C 1
ATOM 586 O O . LEU A 1 73 ? 5.747 2.087 6.389 1.00 90.38 73 LEU A O 1
ATOM 590 N N . ALA A 1 74 ? 7.499 0.741 6.738 1.00 92.94 74 ALA A N 1
ATOM 591 C CA . ALA A 1 74 ? 6.937 0.108 7.927 1.00 92.94 74 ALA A CA 1
ATOM 592 C C . ALA A 1 74 ? 6.808 1.086 9.110 1.00 92.94 74 ALA A C 1
ATOM 594 O O . ALA A 1 74 ? 5.810 1.061 9.833 1.00 92.94 74 ALA A O 1
ATOM 595 N N . GLN A 1 75 ? 7.782 1.981 9.287 1.00 93.62 75 GLN A N 1
ATOM 596 C CA . GLN A 1 75 ? 7.719 3.074 10.259 1.00 93.62 75 GLN A CA 1
ATOM 597 C C . GLN A 1 75 ? 6.601 4.064 9.909 1.00 93.62 75 GLN A C 1
ATOM 599 O O . GLN A 1 75 ? 5.871 4.495 10.804 1.00 93.62 75 GLN A O 1
ATOM 604 N N . THR A 1 76 ? 6.407 4.379 8.622 1.00 92.56 76 THR A N 1
ATOM 605 C CA . THR A 1 76 ? 5.270 5.182 8.141 1.00 92.56 76 THR A CA 1
ATOM 606 C C . THR A 1 76 ? 3.935 4.526 8.508 1.00 92.56 76 THR A C 1
ATOM 608 O O . THR A 1 76 ? 3.077 5.183 9.101 1.00 92.56 76 THR A O 1
ATOM 611 N N . VAL A 1 77 ? 3.775 3.217 8.268 1.00 95.44 77 VAL A N 1
ATOM 612 C CA . VAL A 1 77 ? 2.588 2.447 8.694 1.00 95.44 77 VAL A CA 1
ATOM 613 C C . VAL A 1 77 ? 2.388 2.525 10.210 1.00 95.44 77 VAL A C 1
ATOM 615 O O . VAL A 1 77 ? 1.293 2.839 10.677 1.00 95.44 77 VAL A O 1
ATOM 618 N N . GLY A 1 78 ? 3.441 2.291 10.998 1.00 96.12 78 GLY A N 1
ATOM 619 C CA . GLY A 1 78 ? 3.376 2.372 12.459 1.00 96.12 78 GLY A CA 1
ATOM 620 C C . GLY A 1 78 ? 2.988 3.764 12.972 1.00 96.12 78 GLY A C 1
ATOM 621 O O . GLY A 1 78 ? 2.211 3.883 13.920 1.00 96.12 78 GLY A O 1
ATOM 622 N N . THR A 1 79 ? 3.487 4.817 12.326 1.00 96.69 79 THR A N 1
ATOM 623 C CA . THR A 1 79 ? 3.223 6.216 12.687 1.00 96.69 79 THR A CA 1
ATOM 624 C C . THR A 1 79 ? 1.776 6.600 12.394 1.00 96.69 79 THR A C 1
ATOM 626 O O . THR A 1 79 ? 1.071 7.057 13.295 1.00 96.69 79 THR A O 1
ATOM 629 N N . HIS A 1 80 ? 1.295 6.349 11.171 1.00 97.62 80 HIS A N 1
ATOM 630 C CA . HIS A 1 80 ? -0.095 6.630 10.810 1.00 97.62 80 HIS A CA 1
ATOM 631 C C . HIS A 1 80 ? -1.083 5.779 11.615 1.00 97.62 80 HIS A C 1
ATOM 633 O O . HIS A 1 80 ? -2.149 6.269 11.978 1.00 97.62 80 HIS A O 1
ATOM 639 N N . TYR A 1 81 ? -0.727 4.542 11.979 1.00 98.38 81 TYR A N 1
ATOM 640 C CA . TYR A 1 81 ? -1.537 3.733 12.892 1.00 98.38 81 TYR A CA 1
ATOM 641 C C . TYR A 1 81 ? -1.703 4.404 14.262 1.00 98.38 81 TYR A C 1
ATOM 643 O O . TYR A 1 81 ? -2.830 4.606 14.713 1.00 98.38 81 TYR A O 1
ATOM 651 N N . LYS A 1 82 ? -0.599 4.802 14.912 1.00 98.19 82 LYS A N 1
ATOM 652 C CA . LYS A 1 82 ? -0.641 5.468 16.227 1.00 98.19 82 LYS A CA 1
ATOM 653 C C . LYS A 1 82 ? -1.431 6.776 16.173 1.00 98.19 82 LYS A C 1
ATOM 655 O O . LYS A 1 82 ? -2.276 7.027 17.029 1.00 98.19 82 LYS A O 1
ATOM 660 N N . ASN A 1 83 ? -1.201 7.585 15.141 1.00 98.44 83 ASN A N 1
ATOM 661 C CA . ASN A 1 83 ? -1.914 8.846 14.956 1.00 98.44 83 ASN A CA 1
ATOM 662 C C . ASN A 1 83 ? -3.407 8.629 14.691 1.00 98.44 83 ASN A C 1
ATOM 664 O O . ASN A 1 83 ? -4.231 9.385 15.205 1.00 98.44 83 ASN A O 1
ATOM 668 N N . LEU A 1 84 ? -3.764 7.589 13.930 1.00 98.50 84 LEU A N 1
ATOM 669 C CA . LEU A 1 84 ? -5.151 7.202 13.708 1.00 98.50 84 LEU A CA 1
ATOM 670 C C . LEU A 1 84 ? -5.827 6.827 15.029 1.00 98.50 84 LEU A C 1
ATOM 672 O O . LEU A 1 84 ? -6.905 7.341 15.305 1.00 98.50 84 LEU A O 1
ATOM 676 N N . VAL A 1 85 ? -5.198 5.994 15.866 1.00 97.81 85 VAL A N 1
ATOM 677 C CA . VAL A 1 85 ? -5.732 5.636 17.195 1.00 97.81 85 VAL A CA 1
ATOM 678 C C . VAL A 1 85 ? -5.984 6.890 18.036 1.00 97.81 85 VAL A C 1
ATOM 680 O O . VAL A 1 85 ? -7.082 7.065 18.566 1.00 97.81 85 VAL A O 1
ATOM 683 N N . THR A 1 86 ? -5.012 7.803 18.107 1.00 98.31 86 THR A N 1
ATOM 684 C CA . THR A 1 86 ? -5.150 9.076 18.834 1.00 98.31 86 THR A CA 1
ATOM 685 C C . THR A 1 86 ? -6.309 9.922 18.299 1.00 98.31 86 THR A C 1
ATOM 687 O O . THR A 1 86 ? -7.134 10.404 19.074 1.00 98.31 86 THR A O 1
ATOM 690 N N . ALA A 1 87 ? -6.423 10.066 16.978 1.00 98.31 87 ALA A N 1
ATOM 691 C CA . ALA A 1 87 ? -7.492 10.840 16.353 1.00 98.31 87 ALA A CA 1
ATOM 692 C C . ALA A 1 87 ? -8.879 10.208 16.555 1.00 98.31 87 ALA A C 1
ATOM 694 O O . ALA A 1 87 ? -9.863 10.921 16.754 1.00 98.31 87 ALA A O 1
ATOM 695 N N . LEU A 1 88 ? -8.961 8.874 16.546 1.00 97.88 88 LEU A N 1
ATOM 696 C CA . LEU A 1 88 ? -10.192 8.134 16.823 1.00 97.88 88 LEU A CA 1
ATOM 697 C C . LEU A 1 88 ? -10.654 8.330 18.271 1.00 97.88 88 LEU A C 1
ATOM 699 O O . LEU A 1 88 ? -11.840 8.584 18.484 1.00 97.88 88 LEU A O 1
ATOM 703 N N . ARG A 1 89 ? -9.733 8.298 19.247 1.00 96.75 89 ARG A N 1
ATOM 704 C CA . ARG A 1 89 ? -10.030 8.607 20.660 1.00 96.75 89 ARG A CA 1
ATOM 705 C C . ARG A 1 89 ? -10.562 10.028 20.832 1.00 96.75 89 ARG A C 1
ATOM 707 O O . ARG A 1 89 ? -11.552 10.236 21.524 1.00 96.75 89 ARG A O 1
ATOM 714 N N . ALA A 1 90 ? -9.946 10.988 20.145 1.00 97.19 90 ALA A N 1
ATOM 715 C CA . ALA A 1 90 ? -10.368 12.387 20.153 1.00 97.19 90 ALA A CA 1
ATOM 716 C C . ALA A 1 90 ? -11.653 12.657 19.342 1.00 97.19 90 ALA A C 1
ATOM 718 O O . ALA A 1 90 ? -12.162 13.774 19.366 1.00 97.19 90 ALA A O 1
ATOM 719 N N . LYS A 1 91 ? -12.169 11.662 18.601 1.00 95.94 91 LYS A N 1
ATOM 720 C CA . LYS A 1 91 ? -13.251 11.817 17.612 1.00 95.94 91 LYS A CA 1
ATOM 721 C C . LYS A 1 91 ? -12.987 12.931 16.585 1.00 95.94 91 LYS A C 1
ATOM 723 O O . LYS A 1 91 ? -13.920 13.532 16.052 1.00 95.94 91 LYS A O 1
ATOM 728 N N . ASP A 1 92 ? -11.719 13.181 16.266 1.00 97.81 92 ASP A N 1
ATOM 729 C CA . ASP A 1 92 ? -11.327 14.143 15.238 1.00 97.81 92 ASP A CA 1
ATOM 730 C C . ASP A 1 92 ? -11.540 13.523 13.853 1.00 97.81 92 ASP A C 1
ATOM 732 O O . ASP A 1 92 ? -10.731 12.737 13.355 1.00 97.81 92 ASP A O 1
ATOM 736 N N . ASN A 1 93 ? -12.656 13.875 13.212 1.00 96.50 93 ASN A N 1
ATOM 737 C CA . ASN A 1 93 ? -13.020 13.341 11.901 1.00 96.50 93 ASN A CA 1
ATOM 738 C C . ASN A 1 93 ? -12.026 13.707 10.798 1.00 96.50 93 ASN A C 1
ATOM 740 O O . ASN A 1 93 ? -11.815 12.898 9.894 1.00 96.50 93 ASN A O 1
ATOM 744 N N . ILE A 1 94 ? -11.409 14.886 10.851 1.00 96.12 94 ILE A N 1
ATOM 745 C CA . ILE A 1 94 ? -10.472 15.329 9.817 1.00 96.12 94 ILE A CA 1
ATOM 746 C C . ILE A 1 94 ? -9.174 14.544 9.958 1.00 96.12 94 ILE A C 1
ATOM 748 O O . ILE A 1 94 ? -8.751 13.886 9.003 1.00 96.12 94 ILE A O 1
ATOM 752 N N . LYS A 1 95 ? -8.581 14.551 11.157 1.00 96.88 95 LYS A N 1
ATOM 753 C CA . LYS A 1 95 ? -7.323 13.851 11.416 1.00 96.88 95 LYS A CA 1
ATOM 754 C C . LYS A 1 95 ? -7.488 12.343 11.252 1.00 96.88 95 LYS A C 1
ATOM 756 O O . LYS A 1 95 ? -6.687 11.738 10.550 1.00 96.88 95 LYS A O 1
ATOM 761 N N . ALA A 1 96 ? -8.554 11.735 11.777 1.00 98.12 96 ALA A N 1
ATOM 762 C CA . ALA A 1 96 ? -8.784 10.298 11.615 1.00 98.12 96 ALA A CA 1
ATOM 763 C C . ALA A 1 96 ? -8.954 9.905 10.139 1.00 98.12 96 ALA A C 1
ATOM 765 O O . ALA A 1 96 ? -8.430 8.882 9.710 1.00 98.12 96 ALA A O 1
ATOM 766 N N . SER A 1 97 ? -9.647 10.722 9.337 1.00 97.19 97 SER A N 1
ATOM 767 C CA . SER A 1 97 ? -9.793 10.456 7.899 1.00 97.19 97 SER A CA 1
ATOM 768 C C . SER A 1 97 ? -8.464 10.561 7.152 1.00 97.19 97 SER A C 1
ATOM 770 O O . SER A 1 97 ? -8.194 9.735 6.281 1.00 97.19 97 SER A O 1
ATOM 772 N N . PHE A 1 98 ? -7.641 11.554 7.500 1.00 95.69 98 PHE A N 1
ATOM 773 C CA . PHE A 1 98 ? -6.303 11.731 6.944 1.00 95.69 98 PHE A CA 1
ATOM 774 C C . PHE A 1 98 ? -5.405 10.535 7.279 1.00 95.69 98 PHE A C 1
ATOM 776 O O . PHE A 1 98 ? -4.890 9.883 6.374 1.00 95.69 98 PHE A O 1
ATOM 783 N N . GLU A 1 99 ? -5.279 10.192 8.563 1.00 97.50 99 GLU A N 1
ATOM 784 C CA . GLU A 1 99 ? -4.415 9.097 9.013 1.00 97.50 99 GLU A CA 1
ATOM 785 C C . GLU A 1 99 ? -4.886 7.744 8.462 1.00 97.50 99 GLU A C 1
ATOM 787 O O . GLU A 1 99 ? -4.068 6.932 8.042 1.00 97.50 99 GLU A O 1
ATOM 792 N N . ALA A 1 100 ? -6.202 7.512 8.370 1.00 97.88 100 ALA A N 1
ATOM 793 C CA . ALA A 1 100 ? -6.748 6.294 7.776 1.00 97.88 100 ALA A CA 1
ATOM 794 C C . ALA A 1 100 ? -6.407 6.159 6.284 1.00 97.88 100 ALA A C 1
ATOM 796 O O . ALA A 1 100 ? -6.087 5.053 5.846 1.00 97.88 100 ALA A O 1
ATOM 797 N N . ALA A 1 101 ? -6.473 7.253 5.516 1.00 95.56 101 ALA A N 1
ATOM 798 C CA . ALA A 1 101 ? -6.126 7.253 4.096 1.00 95.56 101 ALA A CA 1
ATOM 799 C C . ALA A 1 101 ? -4.628 6.993 3.889 1.00 95.56 101 ALA A C 1
ATOM 801 O O . ALA A 1 101 ? -4.260 6.061 3.183 1.00 95.56 101 ALA A O 1
ATOM 802 N N . TRP A 1 102 ? -3.764 7.743 4.577 1.00 94.00 102 TRP A N 1
ATOM 803 C CA . TRP A 1 102 ? -2.311 7.588 4.458 1.00 94.00 102 TRP A CA 1
ATOM 804 C C . TRP A 1 102 ? -1.822 6.212 4.922 1.00 94.00 102 TRP A C 1
ATOM 806 O O . TRP A 1 102 ? -0.971 5.606 4.272 1.00 94.00 102 TRP A O 1
ATOM 816 N N . LEU A 1 103 ? -2.415 5.674 5.990 1.00 96.56 103 LEU A N 1
ATOM 817 C CA . LEU A 1 103 ? -2.149 4.315 6.452 1.00 96.56 103 LEU A CA 1
ATOM 818 C C . LEU A 1 103 ? -2.512 3.270 5.395 1.00 96.56 103 LEU A C 1
ATOM 820 O O . LEU A 1 103 ? -1.721 2.372 5.118 1.00 96.56 103 LEU A O 1
ATOM 824 N N . ALA A 1 104 ? -3.701 3.378 4.800 1.00 96.50 104 ALA A N 1
ATOM 825 C CA . ALA A 1 104 ? -4.132 2.444 3.768 1.00 96.50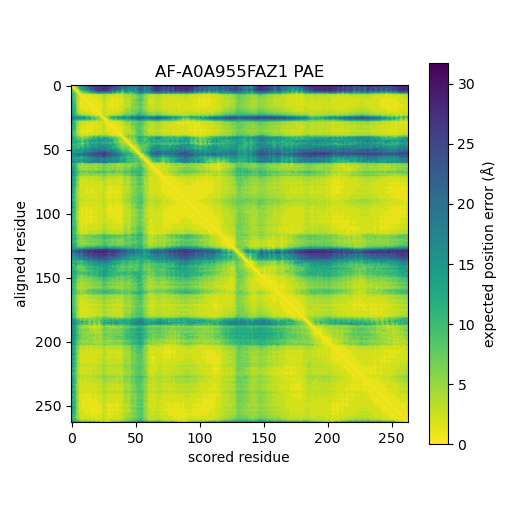 104 ALA A CA 1
ATOM 826 C C . ALA A 1 104 ? -3.264 2.541 2.511 1.00 96.50 104 ALA A C 1
ATOM 828 O O . ALA A 1 104 ? -2.917 1.509 1.943 1.00 96.50 104 ALA A O 1
ATOM 829 N N . HIS A 1 105 ? -2.876 3.753 2.120 1.00 93.81 105 HIS A N 1
ATOM 830 C CA . HIS A 1 105 ? -1.982 3.987 0.996 1.00 93.81 105 HIS A CA 1
ATOM 831 C C . HIS A 1 105 ? -0.634 3.289 1.192 1.00 93.81 105 HIS A C 1
ATOM 833 O O . HIS A 1 105 ? -0.272 2.440 0.383 1.00 93.81 105 HIS A O 1
ATOM 839 N N . ALA A 1 106 ? 0.036 3.544 2.321 1.00 93.25 106 ALA A N 1
ATOM 840 C CA . ALA A 1 106 ? 1.323 2.929 2.645 1.00 93.25 106 ALA A CA 1
ATOM 841 C C . ALA A 1 106 ? 1.247 1.392 2.700 1.00 93.25 106 ALA A C 1
ATOM 843 O O . ALA A 1 106 ? 2.152 0.702 2.233 1.00 93.25 106 ALA A O 1
ATOM 844 N N . VAL A 1 107 ? 0.150 0.842 3.237 1.00 95.88 107 VAL A N 1
ATOM 845 C CA . VAL A 1 107 ? -0.081 -0.609 3.252 1.00 95.88 107 VAL A CA 1
ATOM 846 C C . VAL A 1 107 ? -0.259 -1.151 1.835 1.00 95.88 107 VAL A C 1
ATOM 848 O O . VAL A 1 107 ? 0.324 -2.178 1.509 1.00 95.88 107 VAL A O 1
ATOM 851 N N . VAL A 1 108 ? -1.053 -0.501 0.983 1.00 95.00 108 VAL A N 1
ATOM 852 C CA . VAL A 1 108 ? -1.274 -0.967 -0.395 1.00 95.00 108 VAL A CA 1
ATOM 853 C C . VAL A 1 108 ? 0.012 -0.887 -1.212 1.00 95.00 108 VAL A C 1
ATOM 855 O O . VAL A 1 108 ? 0.350 -1.880 -1.853 1.00 95.00 108 VAL A O 1
ATOM 858 N N . ASP A 1 109 ? 0.753 0.218 -1.132 1.00 91.94 109 ASP A N 1
ATOM 859 C CA . ASP A 1 109 ? 2.055 0.372 -1.789 1.00 91.94 109 ASP A CA 1
ATOM 860 C C . ASP A 1 109 ? 3.016 -0.728 -1.362 1.00 91.94 109 ASP A C 1
ATOM 862 O O . ASP A 1 109 ? 3.551 -1.463 -2.187 1.00 91.94 109 ASP A O 1
ATOM 866 N N . GLY A 1 110 ? 3.170 -0.912 -0.053 1.00 92.81 110 GLY A N 1
ATOM 867 C CA . GLY A 1 110 ? 4.084 -1.902 0.495 1.00 92.81 110 GLY A CA 1
ATOM 868 C C . GLY A 1 110 ? 3.662 -3.349 0.273 1.00 92.81 110 GLY A C 1
ATOM 869 O O . GLY A 1 110 ? 4.458 -4.253 0.503 1.00 92.81 110 GLY A O 1
ATOM 870 N N . LEU A 1 111 ? 2.430 -3.598 -0.171 1.00 95.50 111 LEU A N 1
ATOM 871 C CA . LEU A 1 111 ? 1.973 -4.915 -0.606 1.00 95.50 111 LEU A CA 1
ATOM 872 C C . LEU A 1 111 ? 1.962 -5.051 -2.132 1.00 95.50 111 LEU A C 1
ATOM 874 O O . LEU A 1 111 ? 1.670 -6.141 -2.620 1.00 95.50 111 LEU A O 1
ATOM 878 N N . THR A 1 112 ? 2.254 -4.002 -2.902 1.00 94.88 112 THR A N 1
ATOM 879 C CA . THR A 1 112 ? 2.318 -4.065 -4.365 1.00 94.88 112 THR A CA 1
ATOM 880 C C . THR A 1 112 ? 3.634 -4.719 -4.791 1.00 94.88 112 THR A C 1
ATOM 882 O O . THR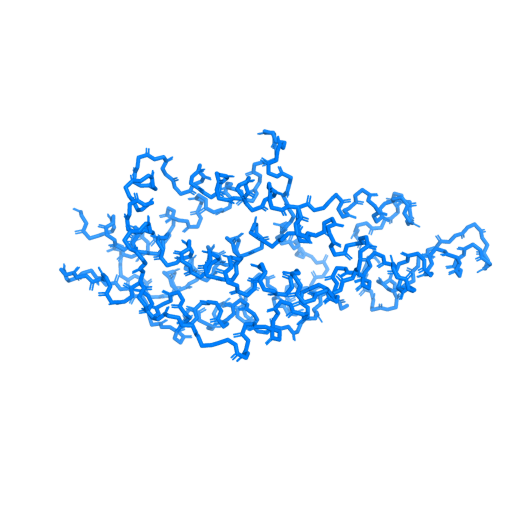 A 1 112 ? 4.694 -4.146 -4.571 1.00 94.88 112 THR A O 1
ATOM 885 N N . PRO A 1 113 ? 3.618 -5.896 -5.453 1.00 94.94 113 PRO A N 1
ATOM 886 C CA . PRO A 1 113 ? 4.851 -6.611 -5.797 1.00 94.94 113 PRO A CA 1
ATOM 887 C C . PRO A 1 113 ? 5.844 -5.811 -6.652 1.00 94.94 113 PRO A C 1
ATOM 889 O O . PRO A 1 113 ? 7.047 -6.005 -6.534 1.00 94.94 113 PRO A O 1
ATOM 892 N N . ALA A 1 114 ? 5.361 -4.897 -7.500 1.00 91.19 114 ALA A N 1
ATOM 893 C CA . ALA A 1 114 ? 6.225 -4.024 -8.296 1.00 91.19 114 ALA A CA 1
ATOM 894 C C . ALA A 1 114 ? 7.012 -3.010 -7.442 1.00 91.19 114 ALA A C 1
ATOM 896 O O . ALA A 1 114 ? 8.030 -2.499 -7.901 1.00 91.19 114 ALA A O 1
ATOM 897 N N . HIS A 1 115 ? 6.564 -2.741 -6.209 1.00 91.25 115 HIS A N 1
ATOM 898 C CA . HIS A 1 115 ? 7.233 -1.864 -5.243 1.00 91.25 115 HIS A CA 1
ATOM 899 C C . HIS A 1 115 ? 8.276 -2.610 -4.396 1.00 91.25 115 HIS A C 1
ATOM 901 O O . HIS A 1 115 ? 9.005 -1.978 -3.635 1.00 91.25 115 HIS A O 1
ATOM 907 N N . HIS A 1 116 ? 8.355 -3.942 -4.530 1.00 91.62 116 HIS A N 1
ATOM 908 C CA . HIS A 1 116 ? 9.404 -4.774 -3.921 1.00 91.62 116 HIS A CA 1
ATOM 909 C C . HIS A 1 116 ? 10.648 -4.904 -4.792 1.00 91.62 116 HIS A C 1
ATOM 911 O O . HIS A 1 116 ? 11.697 -5.337 -4.330 1.00 91.62 116 HIS A O 1
ATOM 917 N N . TYR A 1 117 ? 10.524 -4.549 -6.068 1.00 86.81 117 TYR A N 1
ATOM 918 C CA . TYR A 1 117 ? 11.632 -4.552 -7.006 1.00 86.81 117 TYR A CA 1
ATOM 919 C C . TYR A 1 117 ? 12.589 -3.387 -6.697 1.00 86.81 117 TYR A 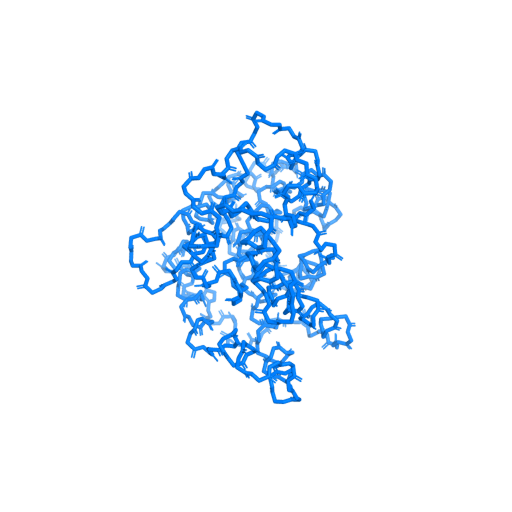C 1
ATOM 921 O O . TYR A 1 117 ? 12.096 -2.302 -6.375 1.00 86.81 117 TYR A O 1
ATOM 929 N N . PRO A 1 118 ? 13.923 -3.555 -6.840 1.00 85.62 118 PRO A N 1
ATOM 930 C CA . PRO A 1 118 ? 14.917 -2.497 -6.630 1.00 85.62 118 PRO A CA 1
ATOM 931 C C . PRO A 1 118 ? 14.854 -1.442 -7.749 1.00 85.62 118 PRO A C 1
ATOM 933 O O . PRO A 1 118 ? 15.750 -1.296 -8.580 1.00 85.62 118 PRO A O 1
ATOM 936 N N . TYR A 1 119 ? 13.742 -0.714 -7.791 1.00 82.00 119 TYR A N 1
ATOM 937 C CA . TYR A 1 119 ? 13.365 0.172 -8.880 1.00 82.00 119 TYR A CA 1
ATOM 938 C C . TYR A 1 119 ? 14.333 1.343 -9.024 1.00 82.00 119 TYR A C 1
ATOM 940 O O . TYR A 1 119 ? 14.750 1.647 -10.135 1.00 82.00 119 TYR A O 1
ATOM 948 N N . GLU A 1 120 ? 14.728 1.977 -7.917 1.00 77.88 120 GLU A N 1
ATOM 949 C CA . GLU A 1 120 ? 15.677 3.094 -7.970 1.00 77.88 120 GLU A CA 1
ATOM 950 C C . GLU A 1 120 ? 17.082 2.626 -8.359 1.00 77.88 120 GLU A C 1
ATOM 952 O O . GLU A 1 120 ? 17.731 3.313 -9.134 1.00 77.88 120 GLU A O 1
ATOM 957 N N . THR A 1 121 ? 17.526 1.435 -7.939 1.00 83.88 121 THR A N 1
ATOM 958 C CA . THR A 1 121 ? 18.790 0.858 -8.429 1.00 83.88 121 THR A CA 1
ATOM 959 C C . THR A 1 121 ? 18.743 0.670 -9.943 1.00 83.88 121 THR A C 1
ATOM 961 O O . THR A 1 121 ? 19.593 1.206 -10.648 1.00 83.88 121 THR A O 1
ATOM 964 N N . ALA A 1 122 ? 17.698 0.016 -10.461 1.00 84.44 122 ALA A N 1
ATOM 965 C CA . ALA A 1 122 ? 17.521 -0.178 -11.900 1.00 84.44 122 ALA A CA 1
ATOM 966 C C . ALA A 1 122 ? 17.380 1.154 -12.663 1.00 84.44 122 ALA A C 1
ATOM 968 O O . ALA A 1 122 ? 17.836 1.291 -13.797 1.00 84.44 122 ALA A O 1
ATOM 969 N N . LEU A 1 123 ? 16.751 2.162 -12.057 1.00 83.31 123 LEU A N 1
ATOM 970 C CA . LEU A 1 123 ? 16.586 3.476 -12.667 1.00 83.31 123 LEU A CA 1
ATOM 971 C C . LEU A 1 123 ? 17.904 4.261 -12.703 1.00 83.31 123 LEU A C 1
ATOM 973 O O . LEU A 1 123 ? 18.196 4.891 -13.720 1.00 83.31 123 LEU A O 1
ATOM 977 N N . THR A 1 124 ? 18.700 4.194 -11.635 1.00 83.38 124 THR A N 1
ATOM 978 C CA . THR A 1 124 ? 20.055 4.755 -11.568 1.00 83.38 124 THR A CA 1
ATOM 979 C C . THR A 1 124 ? 20.983 4.057 -12.558 1.00 83.38 124 THR A C 1
ATOM 981 O O . THR A 1 124 ? 21.733 4.731 -13.250 1.00 83.38 124 THR A O 1
ATOM 984 N N . GLU A 1 125 ? 20.881 2.740 -12.744 1.00 85.94 125 GLU A N 1
ATOM 985 C CA . GLU A 1 125 ? 21.636 2.022 -13.785 1.00 85.94 125 GLU A CA 1
ATOM 986 C C . GLU A 1 125 ? 21.301 2.509 -15.209 1.00 85.94 125 GLU A C 1
ATOM 988 O O . GLU A 1 125 ? 22.167 2.556 -16.083 1.00 85.94 125 GLU A O 1
ATOM 993 N N . ILE A 1 126 ? 20.045 2.897 -15.459 1.00 83.69 126 ILE A N 1
ATOM 994 C CA . ILE A 1 126 ? 19.602 3.411 -16.766 1.00 83.69 126 ILE A CA 1
ATOM 995 C C . ILE A 1 126 ? 20.001 4.884 -16.966 1.00 83.69 126 ILE A C 1
ATOM 997 O O . ILE A 1 126 ? 20.277 5.292 -18.094 1.00 83.69 126 ILE A O 1
ATOM 1001 N N . ARG A 1 127 ? 19.991 5.702 -15.906 1.00 80.12 127 ARG A N 1
ATOM 1002 C CA . ARG A 1 127 ? 20.108 7.174 -15.996 1.00 80.12 127 ARG A CA 1
ATOM 1003 C C . ARG A 1 127 ? 21.421 7.762 -15.470 1.00 80.12 127 ARG A C 1
ATOM 1005 O O . ARG A 1 127 ? 21.696 8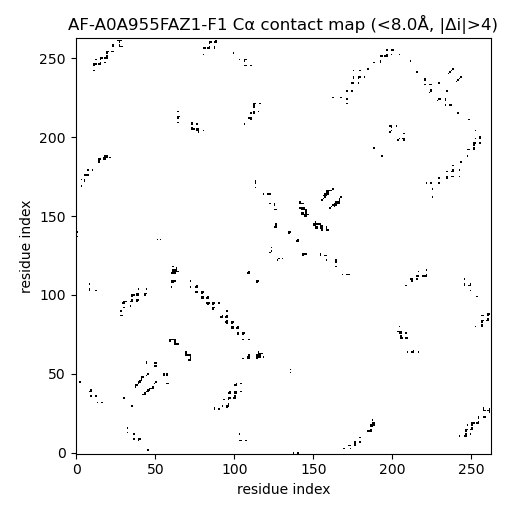.925 -15.756 1.00 80.12 127 ARG A O 1
ATOM 1012 N N . GLY A 1 128 ? 22.196 7.001 -14.703 1.00 75.38 128 GLY A N 1
ATOM 1013 C CA . GLY A 1 128 ? 23.298 7.492 -13.872 1.00 75.38 128 GLY A CA 1
ATOM 1014 C C . GLY A 1 128 ? 22.829 8.257 -12.623 1.00 75.38 128 GLY A C 1
ATOM 1015 O O . GLY A 1 128 ? 21.633 8.433 -12.386 1.00 75.38 128 GLY A O 1
ATOM 1016 N N . ASP A 1 129 ? 23.786 8.769 -11.843 1.00 63.81 129 ASP A N 1
ATOM 1017 C CA . ASP A 1 129 ? 23.570 9.454 -10.549 1.00 63.81 129 ASP A CA 1
ATOM 1018 C C . ASP A 1 129 ? 22.856 10.820 -10.642 1.00 63.81 129 ASP A C 1
ATOM 1020 O O . ASP A 1 129 ? 22.600 11.486 -9.638 1.00 63.81 129 ASP A O 1
ATOM 1024 N N . ALA A 1 130 ? 22.530 11.283 -11.848 1.00 51.69 130 ALA A N 1
ATOM 1025 C CA . ALA A 1 130 ? 22.212 12.685 -12.104 1.00 51.69 130 ALA A CA 1
ATOM 1026 C C . ALA A 1 130 ? 20.793 13.149 -11.697 1.00 51.69 130 ALA A C 1
ATOM 1028 O O . ALA A 1 130 ? 20.489 14.335 -11.852 1.00 51.69 130 ALA A O 1
ATOM 1029 N N . ASP A 1 131 ? 19.876 12.274 -11.253 1.00 51.69 131 ASP A N 1
ATOM 1030 C CA . ASP A 1 131 ? 18.463 12.549 -11.566 1.00 51.69 131 ASP A CA 1
ATOM 1031 C C . ASP A 1 131 ? 17.392 12.050 -10.578 1.00 51.69 131 ASP A C 1
ATOM 1033 O O . ASP A 1 131 ? 16.320 11.628 -11.008 1.00 51.69 131 ASP A O 1
ATOM 1037 N N . TYR A 1 132 ? 17.594 12.119 -9.255 1.00 52.81 132 TYR A N 1
ATOM 1038 C CA . TYR A 1 132 ? 16.433 12.038 -8.339 1.00 52.81 132 TYR A CA 1
ATOM 1039 C C . TYR A 1 132 ? 15.645 13.365 -8.331 1.00 52.81 132 TYR A C 1
ATOM 1041 O O . TYR A 1 132 ? 14.424 13.376 -8.492 1.00 52.81 132 TYR A O 1
ATOM 1049 N N . ASN A 1 133 ? 16.350 14.501 -8.239 1.00 51.34 133 ASN A N 1
ATOM 1050 C CA . ASN A 1 133 ? 15.747 15.836 -8.084 1.00 51.34 133 ASN A CA 1
ATOM 1051 C C . ASN A 1 133 ? 15.478 16.586 -9.406 1.00 51.34 133 ASN A C 1
ATOM 1053 O O . ASN A 1 133 ? 14.754 17.578 -9.405 1.00 51.34 133 ASN A O 1
ATOM 1057 N N . ASN A 1 134 ? 16.005 16.119 -10.544 1.00 53.16 134 ASN A N 1
ATOM 1058 C CA . ASN A 1 134 ? 15.905 16.808 -11.841 1.00 53.16 134 ASN A CA 1
ATOM 1059 C C . ASN A 1 134 ? 14.738 16.324 -12.734 1.00 53.16 134 ASN A C 1
ATOM 1061 O O . ASN A 1 134 ? 14.549 16.817 -13.856 1.00 53.16 134 ASN A O 1
ATOM 1065 N N . ARG A 1 135 ? 13.860 15.459 -12.196 1.00 59.66 135 ARG A N 1
ATOM 1066 C CA . ARG A 1 135 ? 12.653 14.883 -1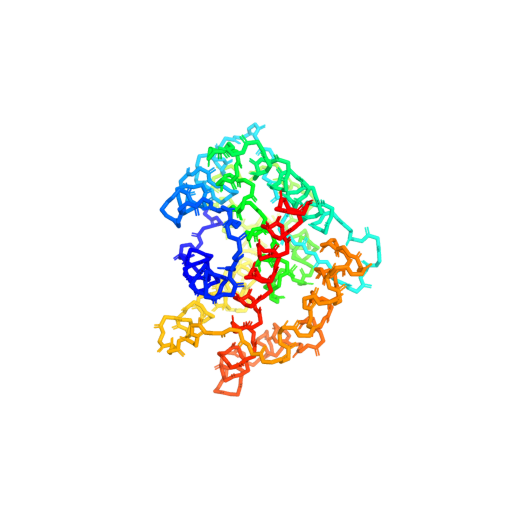2.836 1.00 59.66 135 ARG A CA 1
ATOM 1067 C C . ARG A 1 135 ? 11.479 15.882 -12.951 1.00 59.66 135 ARG A C 1
ATOM 1069 O O . ARG A 1 135 ? 10.316 15.540 -12.687 1.00 59.66 135 ARG A O 1
ATOM 1076 N N . THR A 1 136 ? 11.762 17.126 -13.339 1.00 57.59 136 THR A N 1
ATOM 1077 C CA . THR A 1 136 ? 10.821 18.260 -13.282 1.00 57.59 136 THR A CA 1
ATOM 1078 C C . THR A 1 136 ? 9.773 18.271 -14.399 1.00 57.59 136 THR A C 1
ATOM 1080 O O . THR A 1 136 ? 8.692 18.818 -14.197 1.00 57.59 136 THR A O 1
ATOM 1083 N N . SER A 1 137 ? 10.024 17.621 -15.546 1.00 63.69 137 SER A N 1
ATOM 1084 C CA . SER A 1 137 ? 9.087 17.580 -16.685 1.00 63.69 137 SER A CA 1
ATOM 1085 C C . SER A 1 137 ? 8.692 16.158 -17.106 1.00 63.69 137 SER A C 1
ATOM 1087 O O . SER A 1 137 ? 9.420 15.193 -16.874 1.00 63.69 137 SER A O 1
ATOM 1089 N N . THR A 1 138 ? 7.521 16.008 -17.741 1.00 65.94 138 THR A N 1
ATOM 1090 C CA . THR A 1 138 ? 7.020 14.703 -18.224 1.00 65.94 138 THR A CA 1
ATOM 1091 C C . THR A 1 138 ? 7.960 14.065 -19.245 1.00 65.94 138 THR A C 1
ATOM 1093 O O . THR A 1 138 ? 8.189 12.864 -19.156 1.00 65.94 138 THR A O 1
ATOM 1096 N N . LEU A 1 139 ? 8.558 14.862 -20.138 1.00 66.94 139 LEU A N 1
ATOM 1097 C CA . LEU A 1 139 ? 9.548 14.386 -21.109 1.00 66.94 139 LEU A CA 1
ATOM 1098 C C . LEU A 1 139 ? 10.789 13.821 -20.410 1.00 66.94 139 LEU A C 1
ATOM 1100 O O . LEU A 1 139 ? 11.144 12.672 -20.645 1.00 66.94 139 LEU A O 1
ATOM 1104 N N . LYS A 1 140 ? 11.365 14.560 -19.450 1.00 70.62 140 LYS A N 1
ATOM 1105 C CA . LYS A 1 140 ? 12.537 14.101 -18.681 1.00 70.62 140 LYS A CA 1
ATOM 1106 C C . LYS A 1 140 ? 12.290 12.798 -17.921 1.00 70.62 140 LYS A C 1
ATOM 1108 O O . LYS A 1 140 ? 13.231 12.064 -17.650 1.00 70.62 140 LYS A O 1
ATOM 1113 N N . ARG A 1 141 ? 11.032 12.479 -17.598 1.00 71.62 141 ARG A N 1
ATOM 1114 C CA . ARG A 1 141 ? 10.657 11.225 -16.927 1.00 71.62 141 ARG A CA 1
ATOM 1115 C C . ARG A 1 141 ? 10.573 10.024 -17.865 1.00 71.62 141 ARG A C 1
ATOM 1117 O O . ARG A 1 141 ? 10.704 8.915 -17.372 1.00 71.62 141 ARG A O 1
ATOM 1124 N N . ILE A 1 142 ? 10.378 10.222 -19.169 1.00 77.38 142 ILE A N 1
ATOM 1125 C CA . ILE A 1 142 ? 10.272 9.132 -20.160 1.00 77.38 142 ILE A CA 1
ATOM 1126 C C . ILE A 1 142 ? 11.513 8.998 -21.053 1.00 77.38 142 ILE A C 1
ATOM 1128 O O . ILE A 1 142 ? 11.654 8.000 -21.750 1.00 77.38 142 ILE A O 1
ATOM 1132 N N . THR A 1 143 ? 12.426 9.967 -21.003 1.00 80.94 143 THR A N 1
ATOM 1133 C CA . THR A 1 143 ? 13.730 9.921 -21.677 1.00 80.94 143 THR A CA 1
ATOM 1134 C C . THR A 1 143 ? 14.853 9.742 -20.666 1.00 80.94 143 THR A C 1
ATOM 1136 O O . THR A 1 143 ? 14.798 10.364 -19.604 1.00 80.94 143 THR A O 1
ATOM 1139 N N . ALA A 1 144 ? 15.884 8.973 -21.002 1.00 85.12 144 ALA A N 1
ATOM 1140 C CA . ALA A 1 144 ? 17.088 8.817 -20.186 1.00 85.12 144 ALA A CA 1
ATOM 1141 C C . ALA A 1 144 ? 18.327 9.288 -20.973 1.00 85.12 144 ALA A C 1
ATOM 1143 O O . ALA A 1 144 ? 18.461 8.912 -22.141 1.00 85.12 144 ALA A O 1
ATOM 1144 N N . PRO A 1 145 ? 19.197 10.128 -20.379 1.00 83.25 145 PRO A N 1
ATOM 1145 C CA . PRO A 1 145 ? 20.387 10.629 -21.060 1.00 83.25 145 PRO A CA 1
ATOM 1146 C C . PRO A 1 145 ? 21.399 9.501 -21.301 1.00 83.25 145 PRO A C 1
ATOM 1148 O O . PRO A 1 145 ? 21.545 8.600 -20.479 1.00 83.25 145 PRO A O 1
ATOM 1151 N N . GLY A 1 146 ? 22.109 9.566 -22.425 1.00 83.56 146 GLY A N 1
ATOM 1152 C CA . GLY A 1 146 ? 23.266 8.719 -22.717 1.00 83.56 146 GLY A CA 1
ATOM 1153 C C . GLY A 1 146 ? 24.436 9.546 -23.244 1.00 83.56 146 GLY A C 1
ATOM 1154 O O . GLY A 1 146 ? 24.286 10.738 -23.498 1.00 83.56 146 GLY A O 1
ATOM 1155 N N . GLU A 1 147 ? 25.592 8.909 -23.442 1.00 86.19 147 GLU A N 1
ATOM 1156 C CA . GLU A 1 147 ? 26.835 9.581 -23.869 1.00 86.19 147 GLU A CA 1
ATOM 1157 C C . GLU A 1 147 ? 26.703 10.336 -25.204 1.00 86.19 147 GLU A C 1
ATOM 1159 O O . GLU A 1 147 ? 27.400 11.314 -25.450 1.00 86.19 147 GLU A O 1
ATOM 1164 N N . ASN A 1 148 ? 25.792 9.893 -26.075 1.00 89.62 148 ASN A N 1
ATOM 1165 C CA . ASN A 1 148 ? 25.467 10.535 -27.346 1.00 89.62 148 ASN A CA 1
ATOM 1166 C C . ASN A 1 148 ? 23.977 10.333 -27.700 1.00 89.62 148 ASN A C 1
ATOM 1168 O O . ASN A 1 148 ? 23.215 9.719 -26.945 1.00 89.62 148 ASN A O 1
ATOM 1172 N N . MET A 1 149 ? 23.544 10.842 -28.859 1.00 86.00 149 MET A N 1
ATOM 1173 C CA . MET A 1 149 ? 22.156 10.718 -29.334 1.00 86.00 149 MET A CA 1
ATOM 1174 C C . MET A 1 149 ? 21.679 9.263 -29.438 1.00 86.00 149 MET A C 1
ATOM 1176 O O . MET A 1 149 ? 20.554 8.952 -29.044 1.00 86.00 149 MET A O 1
ATOM 1180 N N . TYR A 1 150 ? 22.535 8.363 -29.928 1.00 90.19 150 TYR A N 1
ATOM 1181 C CA . TYR A 1 150 ? 22.221 6.938 -30.010 1.00 90.19 150 TYR A CA 1
ATOM 1182 C C . TYR A 1 150 ? 22.118 6.310 -28.612 1.00 90.19 150 TYR A C 1
ATOM 1184 O O . TYR A 1 150 ? 21.149 5.614 -28.316 1.00 90.19 150 TYR A O 1
ATOM 1192 N N . GLY A 1 151 ? 23.052 6.626 -27.712 1.00 88.81 151 GLY A N 1
ATOM 1193 C CA . GLY A 1 151 ? 23.004 6.195 -26.314 1.00 88.81 151 GLY A CA 1
ATOM 1194 C C . GLY A 1 151 ? 21.734 6.662 -25.597 1.00 88.81 151 GLY A C 1
ATOM 1195 O O . GLY A 1 151 ? 21.106 5.884 -24.884 1.00 88.81 151 GLY A O 1
ATOM 1196 N N . THR A 1 152 ? 21.295 7.896 -25.852 1.00 87.50 152 THR A N 1
ATOM 1197 C CA . THR A 1 152 ? 20.042 8.451 -25.312 1.00 87.50 152 THR A CA 1
ATOM 1198 C C . THR A 1 152 ? 18.818 7.674 -25.803 1.00 87.50 152 THR A C 1
ATOM 1200 O O . THR A 1 152 ? 17.912 7.380 -25.019 1.00 87.50 152 THR A O 1
ATOM 1203 N N . LEU A 1 153 ? 18.785 7.285 -27.083 1.00 89.81 153 LEU A N 1
ATOM 1204 C CA . LEU A 1 153 ? 17.726 6.427 -27.621 1.00 89.81 153 LEU A CA 1
ATOM 1205 C C . LEU A 1 153 ? 17.720 5.058 -26.926 1.00 89.81 153 LEU A C 1
ATOM 1207 O O . LEU A 1 153 ? 16.670 4.619 -26.459 1.00 89.81 153 LEU A O 1
ATOM 1211 N N . VAL A 1 154 ? 18.882 4.408 -26.808 1.00 90.31 154 VAL A N 1
ATOM 1212 C CA . VAL A 1 154 ? 19.017 3.089 -26.167 1.00 90.31 154 VAL A CA 1
ATOM 1213 C C . VAL A 1 154 ? 18.577 3.124 -24.699 1.00 90.31 154 VAL A C 1
ATOM 1215 O O . VAL A 1 154 ? 17.796 2.269 -24.278 1.00 90.31 154 VAL A O 1
ATOM 1218 N N . GLN A 1 155 ? 19.007 4.122 -23.921 1.00 89.69 155 GLN A N 1
ATOM 1219 C CA . GLN A 1 155 ? 18.601 4.250 -22.515 1.00 89.69 155 GLN A CA 1
ATOM 1220 C C . GLN A 1 155 ? 17.113 4.582 -22.374 1.00 89.69 155 GLN A C 1
ATOM 1222 O O . GLN A 1 155 ? 16.421 4.023 -21.523 1.00 89.69 155 GLN A O 1
ATOM 1227 N N . SER A 1 156 ? 16.576 5.426 -23.257 1.00 89.38 156 SER A N 1
ATOM 1228 C CA . SER A 1 156 ? 15.137 5.707 -23.280 1.00 89.38 156 SER A CA 1
ATOM 1229 C C . SER A 1 156 ? 14.324 4.451 -23.629 1.00 89.38 156 SER A C 1
ATOM 1231 O O . SER A 1 156 ? 13.293 4.200 -23.009 1.00 89.38 156 SER A O 1
ATOM 1233 N N . LEU A 1 157 ? 14.807 3.591 -24.533 1.00 90.62 157 LEU A N 1
ATOM 1234 C CA . LEU A 1 157 ? 14.179 2.296 -24.822 1.00 90.62 157 LEU A CA 1
ATOM 1235 C C . LEU A 1 157 ? 14.237 1.329 -23.630 1.00 90.62 157 LEU A C 1
ATOM 1237 O O . LEU A 1 157 ? 13.257 0.633 -23.376 1.00 90.62 157 LEU A O 1
ATOM 1241 N N . ARG A 1 158 ? 15.321 1.312 -22.848 1.00 90.12 158 ARG A N 1
ATOM 1242 C CA . ARG A 1 158 ? 15.384 0.545 -21.584 1.00 90.12 158 ARG A CA 1
ATOM 1243 C C . ARG A 1 158 ? 14.389 1.042 -20.537 1.00 90.12 158 ARG A C 1
ATOM 1245 O O . ARG A 1 158 ? 14.000 0.290 -19.646 1.00 90.12 158 ARG A O 1
ATOM 1252 N N . LEU A 1 159 ? 13.945 2.289 -20.654 1.00 87.12 159 LEU A N 1
ATOM 1253 C CA . LEU A 1 159 ? 12.972 2.876 -19.752 1.00 87.12 159 LEU A CA 1
ATOM 1254 C C . LEU A 1 159 ? 11.523 2.622 -20.199 1.00 87.12 159 LEU A C 1
ATOM 1256 O O . LEU A 1 159 ? 10.729 2.123 -19.405 1.00 87.12 159 LEU A O 1
ATOM 1260 N N . VAL A 1 160 ? 11.177 2.950 -21.449 1.00 89.44 160 VAL A N 1
ATOM 1261 C CA . VAL A 1 160 ? 9.786 2.933 -21.959 1.00 89.44 160 VAL A CA 1
ATOM 1262 C C . VAL A 1 160 ? 9.529 1.953 -23.107 1.00 89.44 160 VAL A C 1
ATOM 1264 O O . VAL A 1 160 ? 8.391 1.795 -23.547 1.00 89.44 160 VAL A O 1
ATOM 1267 N N . GLY A 1 161 ? 10.556 1.272 -23.608 1.00 88.62 161 GLY A N 1
ATOM 1268 C CA . GLY A 1 161 ? 10.413 0.265 -24.656 1.00 88.62 161 GLY A CA 1
ATOM 1269 C C . GLY A 1 161 ? 9.745 -1.032 -24.176 1.00 88.62 161 GLY A C 1
ATOM 1270 O O . GLY A 1 161 ? 9.327 -1.150 -23.016 1.00 88.62 161 GLY A O 1
ATOM 1271 N N . PRO A 1 162 ? 9.639 -2.045 -25.055 1.00 87.69 162 PRO A N 1
ATOM 1272 C CA . PRO A 1 162 ? 9.190 -3.378 -24.670 1.00 87.69 162 PRO A CA 1
ATOM 1273 C C . PRO A 1 162 ? 10.071 -3.933 -23.546 1.00 87.69 162 PRO A C 1
ATOM 1275 O O . PRO A 1 162 ? 11.291 -3.963 -23.672 1.00 87.69 162 PRO A O 1
ATOM 1278 N N . LYS A 1 163 ? 9.446 -4.367 -22.446 1.00 87.62 163 LYS A N 1
ATOM 1279 C CA . LYS A 1 163 ? 10.124 -4.768 -21.196 1.00 87.62 163 LYS A CA 1
ATOM 1280 C C . LYS A 1 163 ? 10.935 -3.660 -20.500 1.00 87.62 163 LYS A C 1
ATOM 1282 O O . LYS A 1 163 ? 11.671 -3.962 -19.566 1.00 87.62 163 LYS A O 1
ATOM 1287 N N . GLY A 1 164 ? 10.777 -2.402 -20.907 1.00 90.00 164 GLY A N 1
ATOM 1288 C CA . GLY A 1 164 ? 11.397 -1.269 -20.231 1.00 90.00 164 GLY A CA 1
ATOM 1289 C C . GLY A 1 164 ? 10.872 -1.095 -18.806 1.00 90.00 164 GLY A C 1
ATOM 1290 O O . GLY A 1 164 ? 9.742 -1.488 -18.510 1.00 90.00 164 GLY A O 1
ATOM 1291 N N . LEU A 1 165 ? 11.690 -0.513 -17.929 1.00 88.56 165 LEU A N 1
ATOM 1292 C CA . LEU A 1 165 ? 11.426 -0.419 -16.488 1.00 88.56 165 LEU A CA 1
ATOM 1293 C C . LEU A 1 165 ? 10.091 0.274 -16.149 1.00 88.56 165 LEU A C 1
ATOM 1295 O O . LEU A 1 165 ? 9.311 -0.243 -15.349 1.00 88.56 165 LEU A O 1
ATOM 1299 N N . LEU A 1 166 ? 9.796 1.419 -16.778 1.00 86.69 166 LEU A N 1
ATOM 1300 C CA . LEU A 1 166 ? 8.509 2.099 -16.596 1.00 86.69 166 LEU A CA 1
ATOM 1301 C C . LEU A 1 166 ? 7.381 1.262 -17.166 1.00 86.69 166 LEU A C 1
ATOM 1303 O O . LEU A 1 166 ? 6.354 1.088 -16.516 1.00 86.69 166 LEU A O 1
ATOM 1307 N N . THR A 1 167 ? 7.565 0.740 -18.375 1.00 89.44 167 THR A N 1
ATOM 1308 C CA . THR A 1 167 ? 6.534 -0.020 -19.081 1.00 89.44 167 THR A CA 1
ATOM 1309 C C . THR A 1 167 ? 6.120 -1.254 -18.286 1.00 89.44 167 THR A C 1
ATOM 1311 O O . THR A 1 167 ? 4.932 -1.493 -18.105 1.00 89.44 167 THR A O 1
ATOM 1314 N N . THR A 1 168 ? 7.051 -2.036 -17.748 1.00 91.81 168 THR A N 1
ATOM 1315 C CA . THR A 1 168 ? 6.713 -3.240 -16.975 1.00 91.81 168 THR A CA 1
ATOM 1316 C C . THR A 1 168 ? 5.993 -2.904 -15.674 1.00 91.81 168 THR A C 1
ATOM 1318 O O . THR A 1 168 ? 4.917 -3.454 -15.428 1.00 91.81 168 THR A O 1
ATOM 1321 N N . HIS A 1 169 ? 6.517 -1.960 -14.894 1.00 90.31 169 HIS A N 1
ATOM 1322 C CA . HIS A 1 169 ? 5.912 -1.527 -13.634 1.00 90.31 169 HIS A CA 1
ATOM 1323 C C . HIS A 1 169 ? 4.461 -1.078 -13.848 1.00 90.31 169 HIS A C 1
ATOM 1325 O O . HIS A 1 169 ? 3.516 -1.630 -13.285 1.00 90.31 169 HIS A O 1
ATOM 1331 N N . THR A 1 170 ? 4.274 -0.158 -14.788 1.00 88.06 170 THR A N 1
ATOM 1332 C CA . THR A 1 170 ? 2.968 0.413 -15.119 1.00 88.06 170 THR A CA 1
ATOM 1333 C C . THR A 1 170 ? 1.963 -0.605 -15.653 1.00 88.06 170 THR A C 1
ATOM 1335 O O . THR A 1 170 ? 0.783 -0.582 -15.295 1.00 88.06 170 THR A O 1
ATOM 1338 N N . THR A 1 171 ? 2.413 -1.536 -16.495 1.00 92.88 171 THR A N 1
ATOM 1339 C CA . THR A 1 171 ? 1.538 -2.560 -17.084 1.00 92.88 171 THR A CA 1
ATOM 1340 C C . THR A 1 171 ? 1.127 -3.615 -16.050 1.00 92.88 171 THR A C 1
ATOM 1342 O O . THR A 1 171 ? 0.029 -4.181 -16.133 1.00 92.88 171 THR A O 1
ATOM 1345 N N . PHE A 1 172 ? 1.972 -3.879 -15.048 1.00 94.19 172 PHE A N 1
ATOM 1346 C CA . PHE A 1 172 ? 1.608 -4.718 -13.907 1.00 94.19 172 PHE A CA 1
ATOM 1347 C C . PHE A 1 172 ? 0.517 -4.052 -13.059 1.00 94.19 172 PHE A C 1
ATOM 1349 O O . PHE A 1 172 ? -0.523 -4.657 -12.794 1.00 94.19 172 PHE A O 1
ATOM 1356 N N . GLU A 1 173 ? 0.684 -2.787 -12.684 1.00 91.56 173 GLU A N 1
ATOM 1357 C CA . GLU A 1 173 ? -0.340 -2.068 -11.914 1.00 91.56 173 GLU A CA 1
ATOM 1358 C C . GLU A 1 173 ? -1.675 -1.984 -12.667 1.00 91.56 173 GLU A C 1
ATOM 1360 O O . GLU A 1 173 ? -2.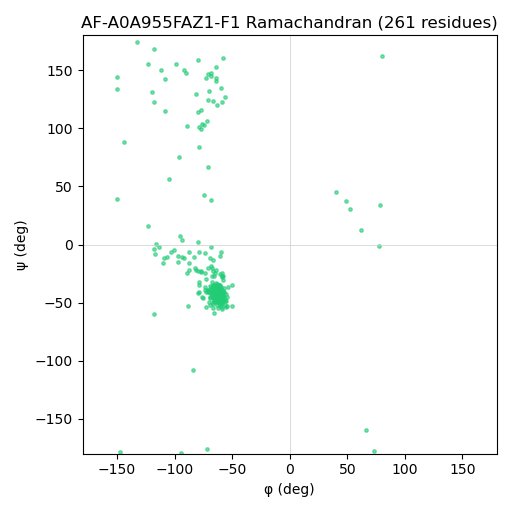742 -2.231 -12.093 1.00 91.56 173 GLU A O 1
ATOM 1365 N N . ALA A 1 174 ? -1.620 -1.743 -13.981 1.00 91.00 174 ALA A N 1
ATOM 1366 C CA . ALA A 1 174 ? -2.791 -1.732 -14.852 1.00 91.00 174 ALA A CA 1
ATOM 1367 C C . ALA A 1 174 ? -3.559 -3.046 -14.848 1.00 91.00 174 ALA A C 1
ATOM 1369 O O . ALA A 1 174 ? -4.776 -3.062 -14.638 1.00 91.00 174 ALA A O 1
ATOM 1370 N N . GLY A 1 175 ? -2.859 -4.162 -15.050 1.00 93.75 175 GLY A N 1
ATOM 1371 C CA . GLY A 1 175 ? -3.500 -5.470 -15.043 1.00 93.75 175 GLY A CA 1
ATOM 1372 C C . GLY A 1 175 ? -4.094 -5.805 -13.675 1.00 93.75 175 GLY A C 1
ATOM 1373 O O . GLY A 1 175 ? -5.229 -6.283 -13.600 1.00 93.75 175 GLY A O 1
ATOM 1374 N N . ALA A 1 176 ? -3.394 -5.483 -12.582 1.00 94.25 176 ALA A N 1
ATOM 1375 C CA . ALA A 1 176 ? -3.910 -5.678 -11.229 1.00 94.25 176 ALA A CA 1
ATOM 1376 C C . ALA A 1 176 ? -5.191 -4.861 -10.978 1.00 94.25 176 ALA A C 1
ATOM 1378 O O . ALA A 1 176 ? -6.165 -5.393 -10.433 1.00 94.25 176 ALA A O 1
ATOM 1379 N N . TYR A 1 177 ? -5.240 -3.605 -11.432 1.00 92.00 177 TYR A N 1
ATOM 1380 C CA . TYR A 1 177 ? -6.438 -2.773 -11.339 1.00 92.00 177 TYR A CA 1
ATOM 1381 C C . TYR A 1 177 ? -7.607 -3.313 -12.171 1.00 92.00 177 TYR A C 1
ATOM 1383 O O . TYR A 1 177 ? -8.732 -3.393 -11.672 1.00 92.00 177 TYR A O 1
ATOM 1391 N N . ILE A 1 178 ? -7.368 -3.721 -13.420 1.00 92.56 178 ILE A N 1
ATOM 1392 C CA . ILE A 1 178 ? -8.413 -4.305 -14.275 1.00 92.56 178 ILE A CA 1
ATOM 1393 C C . ILE A 1 178 ? -9.011 -5.547 -13.597 1.00 92.56 178 ILE A C 1
ATOM 1395 O O . ILE A 1 178 ? -10.234 -5.670 -13.478 1.00 92.56 178 ILE A O 1
ATOM 1399 N N . LEU A 1 179 ? -8.162 -6.427 -13.055 1.00 93.19 179 LEU A N 1
ATOM 1400 C CA . LEU A 1 179 ? -8.599 -7.606 -12.303 1.00 93.19 179 LEU A CA 1
ATOM 1401 C C . LEU A 1 179 ? -9.411 -7.230 -11.058 1.00 93.19 179 LEU A C 1
ATOM 1403 O O . LEU A 1 179 ? -10.424 -7.870 -10.769 1.00 93.19 179 LEU A O 1
ATOM 1407 N N . LEU A 1 180 ? -9.014 -6.174 -10.343 1.00 91.56 180 LEU A N 1
ATOM 1408 C CA . LEU A 1 180 ? -9.754 -5.655 -9.192 1.00 91.56 180 LEU A CA 1
ATOM 1409 C C . LEU A 1 180 ? -11.161 -5.184 -9.570 1.00 91.56 180 LEU A C 1
ATOM 1411 O O . LEU A 1 180 ? -12.103 -5.415 -8.811 1.00 91.56 180 LEU A O 1
ATOM 1415 N N . LYS A 1 181 ? -11.313 -4.545 -10.734 1.00 88.88 181 LYS A N 1
ATOM 1416 C CA . LYS A 1 181 ? -12.593 -4.014 -11.222 1.00 88.88 181 LYS A CA 1
ATOM 1417 C C . LYS A 1 181 ? -13.553 -5.101 -11.696 1.00 88.88 181 LYS A C 1
ATOM 1419 O O . LYS A 1 181 ? -14.753 -4.973 -11.465 1.00 88.88 181 LYS A O 1
ATOM 1424 N N . ILE A 1 182 ? -13.042 -6.155 -12.328 1.00 87.88 182 ILE A N 1
ATOM 1425 C CA . ILE A 1 182 ? -13.861 -7.266 -12.839 1.00 87.88 182 ILE A CA 1
ATOM 1426 C C . ILE A 1 182 ? -14.249 -8.227 -11.706 1.00 87.88 182 ILE A C 1
ATOM 1428 O O . ILE A 1 182 ? -15.324 -8.833 -11.709 1.00 87.88 182 ILE A O 1
ATOM 1432 N N . ARG A 1 183 ? -13.385 -8.376 -10.697 1.00 83.44 183 ARG A N 1
ATOM 1433 C CA . ARG A 1 183 ? -13.602 -9.317 -9.601 1.00 83.44 183 ARG A CA 1
ATOM 1434 C C . ARG A 1 183 ? -14.746 -8.890 -8.677 1.00 83.44 183 ARG A C 1
ATOM 1436 O O . ARG A 1 183 ? -14.746 -7.815 -8.079 1.00 83.44 183 ARG A O 1
ATOM 1443 N N . ARG A 1 184 ? -15.641 -9.840 -8.382 1.00 76.00 184 ARG A N 1
ATOM 1444 C CA . ARG A 1 184 ? -16.578 -9.730 -7.252 1.00 76.00 184 ARG A CA 1
ATOM 1445 C C . ARG A 1 184 ? -15.835 -9.892 -5.926 1.00 76.00 184 ARG A C 1
ATOM 1447 O O . ARG A 1 184 ? -15.436 -10.991 -5.537 1.00 76.00 184 ARG A O 1
ATOM 1454 N N . SER A 1 185 ? -15.654 -8.788 -5.212 1.00 77.19 185 SER A N 1
ATOM 1455 C CA . SER A 1 185 ? -14.963 -8.788 -3.922 1.00 77.19 185 SER A CA 1
ATOM 1456 C C . SER A 1 185 ? -15.885 -9.209 -2.776 1.00 77.19 185 SER A C 1
ATOM 1458 O O . SER A 1 185 ? -16.970 -8.659 -2.584 1.00 77.19 185 SER A O 1
ATOM 1460 N N . ARG A 1 186 ? -15.435 -10.178 -1.966 1.00 76.12 186 ARG A N 1
ATOM 1461 C CA . ARG A 1 186 ? -16.141 -10.576 -0.740 1.00 76.12 186 ARG A CA 1
ATOM 1462 C C . ARG A 1 186 ? -16.106 -9.432 0.268 1.00 76.12 186 ARG A C 1
ATOM 1464 O O . ARG A 1 186 ? -15.029 -9.020 0.697 1.00 76.12 186 ARG A O 1
ATOM 1471 N N . ARG A 1 187 ? -17.282 -8.997 0.719 1.00 76.56 187 ARG A N 1
ATOM 1472 C CA . ARG A 1 187 ? -17.436 -7.913 1.705 1.00 76.56 187 ARG A CA 1
ATOM 1473 C C . ARG A 1 187 ? -17.207 -8.340 3.159 1.00 76.56 187 ARG A C 1
ATOM 1475 O O . ARG A 1 187 ? -17.378 -7.521 4.040 1.00 76.56 187 ARG A O 1
ATOM 1482 N N . ARG A 1 188 ? -16.851 -9.600 3.429 1.00 85.00 188 ARG A N 1
ATOM 1483 C CA . ARG A 1 188 ? -16.545 -10.107 4.780 1.00 85.00 188 ARG A CA 1
ATOM 1484 C C . ARG A 1 188 ? -15.067 -10.456 4.918 1.00 85.00 188 ARG A C 1
ATOM 1486 O O . ARG A 1 188 ? -14.431 -10.840 3.926 1.00 85.00 188 ARG A O 1
ATOM 1493 N N . LEU A 1 189 ? -14.533 -10.325 6.130 1.00 86.81 189 LEU A N 1
ATOM 1494 C CA . LEU A 1 189 ? -13.247 -10.916 6.483 1.00 86.81 189 LEU A CA 1
ATOM 1495 C C . LEU A 1 189 ? -13.392 -12.439 6.576 1.00 86.81 189 LEU A C 1
ATOM 1497 O O . LEU A 1 189 ? -14.457 -12.972 6.881 1.00 86.81 189 LEU A O 1
ATOM 1501 N N . SER A 1 190 ? -12.331 -13.158 6.214 1.00 86.44 190 SER A N 1
ATOM 1502 C CA . SER A 1 190 ? -12.311 -14.613 6.368 1.00 86.44 190 SER A CA 1
ATOM 1503 C C . SER A 1 190 ? -11.996 -14.978 7.820 1.00 86.44 190 SER A C 1
ATOM 1505 O O . SER A 1 190 ? -11.347 -14.200 8.517 1.00 86.44 190 SER A O 1
ATOM 1507 N N . LYS A 1 191 ? -12.354 -16.193 8.261 1.00 83.88 191 LYS A N 1
ATOM 1508 C CA . LYS A 1 191 ? -11.924 -16.706 9.577 1.00 83.88 191 LYS A CA 1
ATOM 1509 C C . LYS A 1 191 ? -10.398 -16.643 9.747 1.00 83.88 191 LYS A C 1
ATOM 1511 O O . LYS A 1 191 ? -9.916 -16.331 10.827 1.00 83.88 191 LYS A O 1
ATOM 1516 N N . LYS A 1 192 ? -9.641 -16.889 8.669 1.00 84.44 192 LYS A N 1
ATOM 1517 C CA . LYS A 1 192 ? -8.176 -16.758 8.653 1.00 84.44 192 LYS A CA 1
ATOM 1518 C C . LYS A 1 192 ? -7.730 -15.311 8.895 1.00 84.44 192 LYS A C 1
ATOM 1520 O O . LYS A 1 192 ? -6.840 -15.092 9.702 1.00 84.44 192 LYS A O 1
ATOM 1525 N N . SER A 1 193 ? -8.376 -14.344 8.245 1.00 84.38 193 SER A N 1
ATOM 1526 C CA . SER A 1 193 ? -8.086 -12.915 8.433 1.00 84.38 193 SER A CA 1
ATOM 1527 C C . SER A 1 193 ? -8.387 -12.458 9.858 1.00 84.38 193 SER A C 1
ATOM 1529 O O . SER A 1 193 ? -7.605 -11.729 10.443 1.00 84.38 193 SER A O 1
ATOM 1531 N N . LEU A 1 194 ? -9.479 -12.936 10.458 1.00 80.56 194 LEU A N 1
ATOM 1532 C CA . LEU A 1 194 ? -9.781 -12.622 11.856 1.00 80.56 194 LEU A CA 1
ATOM 1533 C C . LEU A 1 194 ? -8.720 -13.167 12.822 1.00 80.56 194 LEU A C 1
ATOM 1535 O O . LEU A 1 194 ? -8.386 -12.490 13.782 1.00 80.56 194 LEU A O 1
ATOM 1539 N N . ARG A 1 195 ? -8.117 -14.331 12.540 1.00 82.00 195 ARG A N 1
ATOM 1540 C CA . ARG A 1 195 ? -6.962 -14.818 13.319 1.00 82.00 195 ARG A CA 1
ATOM 1541 C C . ARG A 1 195 ? -5.729 -13.922 13.164 1.00 82.00 195 ARG A C 1
ATOM 1543 O O . ARG A 1 195 ? -5.008 -13.738 14.133 1.00 82.00 195 ARG A O 1
ATOM 1550 N N . GLN A 1 196 ? -5.511 -13.335 11.985 1.00 82.81 196 GLN A N 1
ATOM 1551 C CA . GLN A 1 196 ? -4.438 -12.353 11.776 1.00 82.81 196 GLN A CA 1
ATOM 1552 C C . GLN A 1 196 ? -4.654 -11.067 12.598 1.00 82.81 196 GLN A C 1
ATOM 1554 O O . GLN A 1 196 ? -3.677 -10.410 12.941 1.00 82.81 196 GLN A O 1
ATOM 1559 N N . ALA A 1 197 ? -5.894 -10.729 12.980 1.00 81.56 197 ALA A N 1
ATOM 1560 C CA . ALA A 1 197 ? -6.155 -9.603 13.884 1.00 81.56 197 ALA A CA 1
ATOM 1561 C C . ALA A 1 197 ? -5.492 -9.800 15.261 1.00 81.56 197 ALA A C 1
ATOM 1563 O O . ALA A 1 197 ? -4.979 -8.846 15.841 1.00 81.56 197 ALA A O 1
ATOM 1564 N N . GLU A 1 198 ? -5.453 -11.039 15.763 1.00 80.56 198 GLU A N 1
ATOM 1565 C CA . GLU A 1 198 ? -4.760 -11.366 17.017 1.00 80.56 198 GLU A CA 1
ATOM 1566 C C . GLU A 1 198 ? -3.242 -11.226 16.876 1.00 80.56 198 GLU A C 1
ATOM 1568 O O . GLU A 1 198 ? -2.571 -10.756 17.792 1.00 80.56 198 GLU A O 1
ATOM 1573 N N . THR A 1 199 ? -2.692 -11.589 15.714 1.00 82.94 199 THR A N 1
ATOM 1574 C CA . THR A 1 199 ? -1.277 -11.361 15.393 1.00 82.94 199 THR A CA 1
ATOM 1575 C C . THR A 1 199 ? -0.953 -9.870 15.388 1.00 82.94 199 THR A C 1
ATOM 1577 O O . THR A 1 199 ? -0.009 -9.451 16.050 1.00 82.94 199 THR A O 1
ATOM 1580 N N . LEU A 1 200 ? -1.773 -9.056 14.718 1.00 89.75 200 LEU A N 1
ATOM 1581 C CA . LEU A 1 200 ? -1.630 -7.601 14.690 1.00 89.75 200 LEU A CA 1
ATOM 1582 C C . LEU A 1 200 ? -1.654 -6.991 16.100 1.00 89.75 200 LEU A C 1
ATOM 1584 O O . LEU A 1 200 ? -0.826 -6.139 16.407 1.00 89.75 200 LEU A O 1
ATOM 1588 N N . LYS A 1 201 ? -2.544 -7.469 16.980 1.00 86.12 201 LYS A N 1
ATOM 1589 C CA . LYS A 1 201 ? -2.609 -7.023 18.380 1.00 86.12 201 LYS A CA 1
ATOM 1590 C C . LYS A 1 201 ? -1.329 -7.338 19.164 1.00 86.12 201 LYS A C 1
ATOM 1592 O O . LYS A 1 201 ? -0.937 -6.553 20.018 1.00 86.12 201 LYS A O 1
ATOM 1597 N N . LYS A 1 202 ? -0.688 -8.479 18.895 1.00 86.88 202 LYS A N 1
ATOM 1598 C CA . LYS A 1 202 ? 0.542 -8.908 19.584 1.00 86.88 202 LYS A CA 1
ATOM 1599 C C . LYS A 1 202 ? 1.800 -8.228 19.046 1.00 86.88 202 LYS A C 1
ATOM 1601 O O . LYS A 1 202 ? 2.671 -7.872 19.828 1.00 86.88 202 LYS A O 1
ATOM 1606 N N . LEU A 1 203 ? 1.907 -8.091 17.726 1.00 89.56 203 LEU A N 1
ATOM 1607 C CA . LEU A 1 203 ? 3.111 -7.597 17.050 1.00 89.56 203 LEU A CA 1
ATOM 1608 C C . LEU A 1 203 ? 3.129 -6.073 16.874 1.00 89.56 203 LEU A C 1
ATOM 1610 O O . LEU A 1 203 ? 4.194 -5.478 16.720 1.00 89.56 203 LEU A O 1
ATOM 1614 N N . GLY A 1 204 ? 1.954 -5.442 16.856 1.00 93.69 204 GLY A N 1
ATOM 1615 C CA . GLY A 1 204 ? 1.782 -4.057 16.429 1.00 93.69 204 GLY A CA 1
ATOM 1616 C C . GLY A 1 204 ? 1.742 -3.902 14.902 1.00 93.69 204 GLY A C 1
ATOM 1617 O O . GLY A 1 204 ? 2.153 -4.780 14.140 1.00 93.69 204 GLY A O 1
ATOM 1618 N N . ALA A 1 205 ? 1.236 -2.754 14.442 1.00 95.38 205 ALA A N 1
ATOM 1619 C CA . ALA A 1 205 ? 0.979 -2.485 13.022 1.00 95.38 205 ALA A CA 1
ATOM 1620 C C . ALA A 1 205 ? 2.227 -2.533 12.131 1.00 95.38 205 ALA A C 1
ATOM 1622 O O . ALA A 1 205 ? 2.162 -3.064 11.025 1.00 95.38 205 ALA A O 1
ATOM 1623 N N . GLN A 1 206 ? 3.360 -2.023 12.619 1.00 94.75 206 GLN A N 1
ATOM 1624 C CA . GLN A 1 206 ? 4.615 -1.993 11.865 1.00 94.75 206 GLN A CA 1
ATOM 1625 C C . GLN A 1 206 ? 5.118 -3.405 11.536 1.00 94.75 206 GLN A C 1
ATOM 1627 O O . GLN A 1 206 ? 5.388 -3.716 10.377 1.00 94.75 206 GLN A O 1
ATOM 1632 N N . GLN A 1 207 ? 5.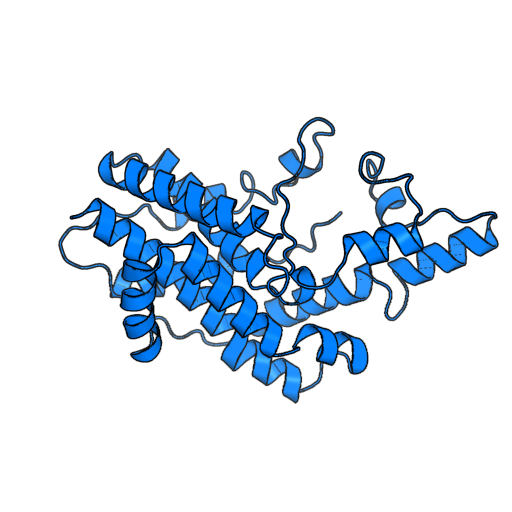221 -4.269 12.548 1.00 94.19 207 GLN A N 1
ATOM 1633 C CA . GLN A 1 207 ? 5.729 -5.626 12.365 1.00 94.19 207 GLN A CA 1
ATOM 1634 C C . GLN A 1 207 ? 4.729 -6.502 11.602 1.00 94.19 207 GLN A C 1
ATOM 1636 O O . GLN A 1 207 ? 5.138 -7.257 10.722 1.00 94.19 207 GLN A O 1
ATOM 1641 N N . PHE A 1 208 ? 3.426 -6.356 11.870 1.00 95.44 208 PHE A N 1
ATOM 1642 C CA . PHE A 1 208 ? 2.385 -7.021 11.084 1.00 95.44 208 PHE A CA 1
ATOM 1643 C C . PHE A 1 208 ? 2.512 -6.693 9.590 1.00 95.44 208 PHE A C 1
ATOM 1645 O O . PHE A 1 208 ? 2.531 -7.596 8.759 1.00 95.44 208 PHE A O 1
ATOM 1652 N N . PHE A 1 209 ? 2.658 -5.412 9.244 1.00 95.81 209 PHE A N 1
ATOM 1653 C CA . PHE A 1 209 ? 2.839 -4.991 7.857 1.00 95.81 209 PHE A CA 1
ATOM 1654 C C . PHE A 1 209 ? 4.097 -5.595 7.216 1.00 95.81 209 PHE A C 1
ATOM 1656 O O . PHE A 1 209 ? 4.015 -6.089 6.094 1.00 95.81 209 PHE A O 1
ATOM 1663 N N . LEU A 1 210 ? 5.235 -5.622 7.921 1.00 94.81 210 LEU A N 1
ATOM 1664 C CA . LEU A 1 210 ? 6.466 -6.237 7.404 1.00 94.81 210 LEU A CA 1
ATOM 1665 C C . LEU A 1 210 ? 6.294 -7.732 7.115 1.00 94.81 210 LEU A C 1
ATOM 1667 O O . LEU A 1 210 ? 6.765 -8.224 6.090 1.00 94.81 210 LEU A O 1
ATOM 1671 N N . GLU A 1 211 ? 5.618 -8.470 7.995 1.00 94.06 211 GLU A N 1
ATOM 1672 C CA . GLU A 1 211 ? 5.330 -9.889 7.769 1.00 94.06 211 GLU A CA 1
ATOM 1673 C C . GLU A 1 211 ? 4.427 -10.105 6.555 1.00 94.06 211 GLU A C 1
ATOM 1675 O O . GLU A 1 211 ? 4.663 -11.014 5.754 1.00 94.06 211 GLU A O 1
ATOM 1680 N N . GLU A 1 212 ? 3.429 -9.243 6.374 1.00 95.12 212 GLU A N 1
ATOM 1681 C CA . GLU A 1 212 ? 2.542 -9.294 5.216 1.00 95.12 212 GLU A CA 1
ATOM 1682 C C . GLU A 1 212 ? 3.266 -8.930 3.910 1.00 95.12 212 GLU A C 1
ATOM 1684 O O . GLU A 1 212 ? 3.106 -9.638 2.910 1.00 95.12 212 GLU A O 1
ATOM 1689 N N . ALA A 1 213 ? 4.143 -7.923 3.926 1.00 95.62 213 ALA A N 1
ATOM 1690 C CA . ALA A 1 213 ? 4.989 -7.563 2.790 1.00 95.62 213 ALA A CA 1
ATOM 1691 C C . ALA A 1 213 ? 5.935 -8.711 2.399 1.00 95.62 213 ALA A C 1
ATOM 1693 O O . ALA A 1 213 ? 5.974 -9.102 1.230 1.00 95.62 213 ALA A O 1
ATOM 1694 N N . ARG A 1 214 ? 6.605 -9.351 3.370 1.00 95.44 214 ARG A N 1
ATOM 1695 C CA . ARG A 1 214 ? 7.435 -10.553 3.138 1.00 95.44 214 ARG A CA 1
ATOM 1696 C C . ARG A 1 214 ? 6.630 -11.709 2.566 1.00 95.44 214 ARG A C 1
ATOM 1698 O O . ARG A 1 214 ? 7.078 -12.401 1.652 1.00 95.44 214 ARG A O 1
ATOM 1705 N N . ARG A 1 215 ? 5.420 -11.922 3.087 1.00 95.25 215 ARG A N 1
ATOM 1706 C CA . ARG A 1 215 ? 4.519 -12.964 2.594 1.00 95.25 215 ARG A CA 1
ATOM 1707 C C . ARG A 1 215 ? 4.152 -12.730 1.132 1.00 95.25 215 ARG A C 1
ATOM 1709 O O . ARG A 1 215 ? 4.069 -13.709 0.393 1.00 95.25 215 ARG A O 1
ATOM 1716 N N . VAL A 1 216 ? 3.912 -11.480 0.731 1.00 96.31 216 VAL A N 1
ATOM 1717 C CA . VAL A 1 216 ? 3.635 -11.117 -0.665 1.00 96.31 216 VAL A CA 1
ATOM 1718 C C . VAL A 1 216 ? 4.875 -11.283 -1.542 1.00 96.31 216 VAL A C 1
ATOM 1720 O O . VAL A 1 216 ? 4.755 -11.891 -2.608 1.00 96.31 216 VAL A O 1
ATOM 1723 N N . ALA A 1 217 ? 6.044 -10.822 -1.088 1.00 95.25 217 ALA A N 1
ATOM 1724 C CA . ALA A 1 217 ? 7.310 -10.980 -1.805 1.00 95.25 217 ALA A CA 1
ATOM 1725 C C . ALA A 1 217 ? 7.573 -12.455 -2.144 1.00 95.25 217 ALA A C 1
ATOM 1727 O O . ALA A 1 217 ? 7.808 -12.794 -3.299 1.00 95.25 217 ALA A O 1
ATOM 1728 N N . ALA A 1 218 ? 7.354 -13.363 -1.186 1.00 96.62 218 ALA A N 1
ATOM 1729 C CA . ALA A 1 218 ? 7.505 -14.808 -1.376 1.00 96.62 218 ALA A CA 1
ATOM 1730 C C . ALA A 1 218 ? 6.582 -15.428 -2.451 1.00 96.62 218 ALA A C 1
ATOM 1732 O O . ALA A 1 218 ? 6.720 -16.606 -2.787 1.00 96.62 218 ALA A O 1
ATOM 1733 N N . TRP A 1 219 ? 5.594 -14.698 -2.982 1.00 96.81 219 TRP A N 1
ATOM 1734 C CA . TRP A 1 219 ? 4.770 -15.181 -4.096 1.00 96.81 219 TRP A CA 1
ATOM 1735 C C . TRP A 1 219 ? 5.423 -14.970 -5.466 1.00 96.81 219 TRP A C 1
ATOM 1737 O O . TRP A 1 219 ? 4.903 -15.530 -6.437 1.00 96.81 219 TRP A O 1
ATOM 1747 N N . ASN A 1 220 ? 6.517 -14.197 -5.542 1.00 95.44 220 ASN A N 1
ATOM 1748 C CA . ASN A 1 220 ? 7.303 -13.911 -6.749 1.00 95.44 220 ASN A CA 1
ATOM 1749 C C . ASN A 1 220 ? 6.426 -13.470 -7.937 1.00 95.44 220 ASN A C 1
ATOM 1751 O O . ASN A 1 220 ? 6.630 -13.880 -9.081 1.00 95.44 220 ASN A O 1
ATOM 1755 N N . LEU A 1 221 ? 5.374 -12.688 -7.655 1.00 97.12 221 LEU A N 1
ATOM 1756 C CA . LEU A 1 221 ? 4.372 -12.313 -8.660 1.00 97.12 221 LEU A CA 1
ATOM 1757 C C . LEU A 1 221 ? 4.951 -11.362 -9.706 1.00 97.12 221 LEU A C 1
ATOM 1759 O O . LEU A 1 221 ? 4.636 -11.505 -10.887 1.00 97.12 221 LEU A O 1
ATOM 1763 N N . TYR A 1 222 ? 5.772 -10.403 -9.273 1.00 95.94 222 TYR A N 1
ATOM 1764 C CA . TYR A 1 222 ? 6.388 -9.443 -10.180 1.00 95.94 222 TYR A CA 1
ATOM 1765 C C . TYR A 1 222 ? 7.502 -10.090 -11.007 1.00 95.94 222 TYR A C 1
ATOM 1767 O O . TYR A 1 222 ? 7.540 -9.883 -12.211 1.00 95.94 222 TYR A O 1
ATOM 1775 N N . ASP A 1 223 ? 8.310 -10.982 -10.431 1.00 94.81 223 ASP A N 1
ATOM 1776 C CA . ASP A 1 223 ? 9.320 -11.729 -11.198 1.00 94.81 223 ASP A CA 1
ATOM 1777 C C . ASP A 1 223 ? 8.687 -12.650 -12.251 1.00 94.81 223 ASP A C 1
ATOM 1779 O O . ASP A 1 223 ? 9.145 -12.724 -13.395 1.00 94.81 223 ASP A O 1
ATOM 1783 N N . GLU A 1 224 ? 7.585 -13.333 -11.905 1.00 96.62 224 GLU A N 1
ATOM 1784 C CA . GLU A 1 224 ? 6.806 -14.110 -12.877 1.00 96.62 224 GLU A CA 1
ATOM 1785 C C . GLU A 1 224 ? 6.285 -13.209 -14.008 1.00 96.62 224 GLU A C 1
ATOM 1787 O O . GLU A 1 224 ? 6.355 -13.601 -15.176 1.00 96.62 224 GLU A O 1
ATOM 1792 N N . PHE A 1 225 ? 5.822 -12.000 -13.674 1.00 97.25 225 PHE A N 1
ATOM 1793 C CA . PHE A 1 225 ? 5.376 -11.001 -14.642 1.00 97.25 225 PHE A CA 1
ATOM 1794 C C . PHE A 1 225 ? 6.511 -10.480 -15.532 1.00 97.25 225 PHE A C 1
ATOM 1796 O O . PHE A 1 225 ? 6.348 -10.433 -16.746 1.00 97.25 225 PHE A O 1
ATOM 1803 N N . LEU A 1 226 ? 7.671 -10.126 -14.977 1.00 94.75 226 LEU A N 1
ATOM 1804 C CA . LEU A 1 226 ? 8.816 -9.643 -15.755 1.00 94.75 226 LEU A CA 1
ATOM 1805 C C . LEU A 1 226 ? 9.289 -10.696 -16.766 1.00 94.75 226 LEU A C 1
ATOM 1807 O O . LEU A 1 226 ? 9.648 -10.370 -17.901 1.00 94.75 226 LEU A O 1
ATOM 1811 N N . ARG A 1 227 ? 9.243 -11.975 -16.377 1.00 95.12 227 ARG A N 1
ATOM 1812 C CA . ARG A 1 227 ? 9.664 -13.088 -17.232 1.00 95.12 227 ARG A CA 1
ATOM 1813 C C . ARG A 1 227 ? 8.644 -13.434 -18.317 1.00 95.12 227 ARG A C 1
ATOM 1815 O O . ARG A 1 227 ? 9.042 -13.680 -19.454 1.00 95.12 227 ARG A O 1
ATOM 1822 N N . LEU A 1 228 ? 7.358 -13.508 -17.966 1.00 95.81 228 LEU A N 1
ATOM 1823 C CA . LEU A 1 228 ? 6.315 -14.104 -18.818 1.00 95.81 228 LEU A CA 1
ATOM 1824 C C . LEU A 1 228 ? 5.216 -13.128 -19.263 1.00 95.81 228 LEU A C 1
ATOM 1826 O O . LEU A 1 228 ? 4.364 -13.499 -20.067 1.00 95.81 228 LEU A O 1
ATOM 1830 N N . GLY A 1 229 ? 5.195 -11.909 -18.733 1.00 95.62 229 GLY A N 1
ATOM 1831 C CA . GLY A 1 229 ? 4.071 -10.989 -18.858 1.00 95.62 229 GLY A CA 1
ATOM 1832 C C . GLY A 1 229 ? 2.815 -11.479 -18.126 1.00 95.62 229 GLY A C 1
ATOM 1833 O O . GLY A 1 229 ? 2.855 -12.317 -17.219 1.00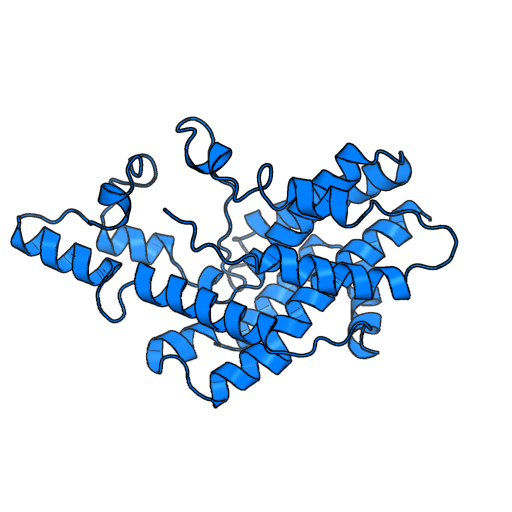 95.62 229 GLY A O 1
ATOM 1834 N N . TRP A 1 230 ? 1.658 -10.947 -18.526 1.00 97.06 230 TRP A N 1
ATOM 1835 C CA . TRP A 1 230 ? 0.362 -11.357 -17.985 1.00 97.06 230 TRP A CA 1
ATOM 1836 C C . TRP A 1 230 ? -0.063 -12.726 -18.516 1.00 97.06 230 TRP A C 1
ATOM 1838 O O . TRP A 1 230 ? -0.579 -12.850 -19.623 1.00 97.06 230 TRP A O 1
ATOM 1848 N N . THR A 1 231 ? 0.080 -13.760 -17.686 1.00 98.00 231 THR A N 1
ATOM 1849 C CA . THR A 1 231 ? -0.459 -15.099 -17.970 1.00 98.00 231 THR A CA 1
ATOM 1850 C C . THR A 1 231 ? -1.791 -15.333 -17.241 1.00 98.00 231 THR A C 1
ATOM 1852 O O . THR A 1 231 ? -2.013 -14.769 -16.163 1.00 98.00 231 THR A O 1
ATOM 1855 N N . PRO A 1 232 ? -2.672 -16.235 -17.722 1.00 97.31 232 PRO A N 1
ATOM 1856 C CA . PRO A 1 232 ? -3.890 -16.609 -16.991 1.00 97.31 232 PRO A CA 1
ATOM 1857 C C . PRO A 1 232 ? -3.616 -17.185 -15.592 1.00 97.31 232 PRO A C 1
ATOM 1859 O O . PRO A 1 232 ? -4.451 -17.099 -14.688 1.00 97.31 232 PRO A O 1
ATOM 1862 N N . ARG A 1 233 ? -2.446 -17.805 -15.387 1.00 97.19 233 ARG A N 1
ATOM 1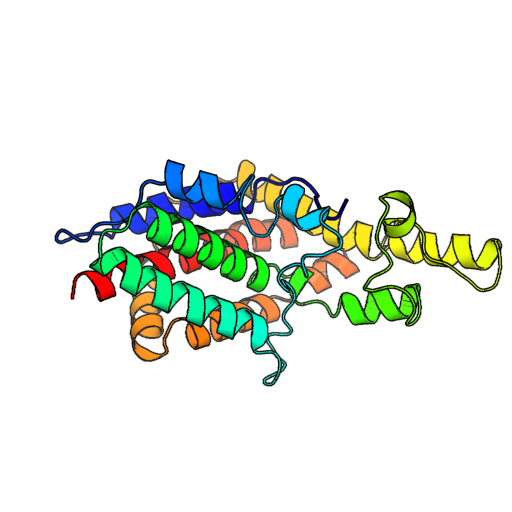863 C CA . ARG A 1 233 ? -2.008 -18.300 -14.075 1.00 97.19 233 ARG A CA 1
ATOM 1864 C C . ARG A 1 233 ? -1.686 -17.138 -13.138 1.00 97.19 233 ARG A C 1
ATOM 1866 O O . ARG A 1 233 ? -2.209 -17.115 -12.022 1.00 97.19 233 ARG A O 1
ATOM 1873 N N . LEU A 1 234 ? -0.883 -16.180 -13.595 1.00 97.94 234 LEU A N 1
ATOM 1874 C CA . LEU A 1 234 ? -0.533 -14.987 -12.829 1.00 97.94 234 LEU A CA 1
ATOM 1875 C C . LEU A 1 234 ? -1.780 -14.154 -12.502 1.00 97.94 234 LEU A C 1
ATOM 1877 O O . LEU A 1 234 ? -1.998 -13.809 -11.342 1.00 97.94 234 LEU A O 1
ATOM 1881 N N . ALA A 1 235 ? -2.656 -13.924 -13.484 1.00 97.06 235 ALA A N 1
ATOM 1882 C CA . ALA A 1 235 ? -3.916 -13.204 -13.298 1.00 97.06 235 ALA A CA 1
ATOM 1883 C C . ALA A 1 235 ? -4.789 -13.826 -12.197 1.00 97.06 235 ALA A C 1
ATOM 1885 O O . ALA A 1 235 ? -5.316 -13.118 -11.336 1.00 97.06 235 ALA A O 1
ATOM 1886 N N . ARG A 1 236 ? -4.885 -15.162 -12.152 1.00 95.88 236 ARG A N 1
ATOM 1887 C CA . ARG A 1 236 ? -5.585 -15.871 -11.069 1.00 95.88 236 ARG A CA 1
ATOM 1888 C C . ARG A 1 236 ? -4.909 -15.680 -9.715 1.00 95.88 236 ARG A C 1
ATOM 1890 O O . ARG A 1 236 ? -5.614 -15.440 -8.737 1.00 95.88 236 ARG A O 1
ATOM 1897 N N . LYS A 1 237 ? -3.574 -15.759 -9.633 1.00 96.88 237 LYS A N 1
ATOM 1898 C CA . LYS A 1 237 ? -2.839 -15.505 -8.381 1.00 96.88 237 LYS A CA 1
ATOM 1899 C C . LYS A 1 237 ? -3.095 -14.083 -7.876 1.00 96.88 237 LYS A C 1
ATOM 1901 O O . LYS A 1 237 ? -3.471 -13.914 -6.720 1.00 96.88 237 LYS A O 1
ATOM 1906 N N . VAL A 1 238 ? -2.975 -13.077 -8.739 1.00 96.31 238 VAL A N 1
ATOM 1907 C CA . VAL A 1 238 ? -3.239 -11.675 -8.381 1.00 96.31 238 VAL A CA 1
ATOM 1908 C C . VAL A 1 238 ? -4.691 -11.497 -7.924 1.00 96.31 238 VAL A C 1
ATOM 1910 O O . VAL A 1 238 ? -4.947 -11.018 -6.819 1.00 96.31 238 VAL A O 1
ATOM 1913 N N . SER A 1 239 ? -5.650 -11.977 -8.717 1.00 94.19 239 SER A N 1
ATOM 1914 C CA . SER A 1 239 ? -7.082 -11.822 -8.446 1.00 94.19 239 SER A CA 1
ATOM 1915 C C . SER A 1 239 ? -7.546 -12.534 -7.169 1.00 94.19 239 SER A C 1
ATOM 1917 O O . SER A 1 239 ? -8.303 -11.976 -6.371 1.00 94.19 239 SER A O 1
ATOM 1919 N N . HIS A 1 240 ? -7.107 -13.775 -6.945 1.00 93.00 240 HIS A N 1
ATOM 1920 C CA . HIS A 1 240 ? -7.618 -14.616 -5.858 1.00 93.00 240 HIS A CA 1
ATOM 1921 C C . HIS A 1 240 ? -6.756 -14.600 -4.596 1.00 93.00 240 HIS A C 1
ATOM 1923 O O . HIS A 1 240 ? -7.245 -15.020 -3.545 1.00 93.00 240 HIS A O 1
ATOM 1929 N N . ARG A 1 241 ? -5.511 -14.114 -4.673 1.00 93.62 241 ARG A N 1
ATOM 1930 C CA . ARG A 1 241 ? -4.577 -14.076 -3.541 1.00 93.62 241 ARG A CA 1
ATOM 1931 C C . ARG A 1 241 ? -4.174 -12.651 -3.172 1.00 93.62 241 ARG A C 1
ATOM 1933 O O . ARG A 1 241 ? -4.476 -12.237 -2.057 1.00 93.62 241 ARG A O 1
ATOM 1940 N N . LEU A 1 242 ? -3.569 -11.903 -4.098 1.00 95.81 242 LEU A N 1
ATOM 1941 C CA . LEU A 1 242 ? -3.006 -10.574 -3.819 1.00 95.81 242 LEU A CA 1
ATOM 1942 C C . LEU A 1 242 ? -4.067 -9.538 -3.453 1.00 95.81 242 LEU A C 1
ATOM 1944 O O . LEU A 1 242 ? -4.063 -9.012 -2.346 1.00 95.81 242 LEU A O 1
ATOM 1948 N N . LEU A 1 243 ? -5.024 -9.295 -4.348 1.00 95.00 243 LEU A N 1
ATOM 1949 C CA . LEU A 1 243 ? -6.067 -8.291 -4.132 1.00 95.00 243 LEU A CA 1
ATOM 1950 C C . LEU A 1 243 ? -6.903 -8.544 -2.860 1.00 95.00 243 LEU A C 1
ATOM 1952 O O . LEU A 1 243 ? -7.169 -7.597 -2.114 1.00 95.00 243 LEU A O 1
ATOM 1956 N N . PRO A 1 244 ? -7.350 -9.786 -2.560 1.00 93.81 244 PRO A N 1
ATOM 1957 C CA . PRO A 1 244 ? -7.990 -10.047 -1.279 1.00 93.81 244 PRO A CA 1
ATOM 1958 C C . PRO A 1 244 ? -7.071 -9.813 -0.083 1.00 93.81 244 PRO A C 1
ATOM 1960 O O . PRO A 1 244 ? -7.590 -9.276 0.889 1.00 93.81 244 PRO A O 1
ATOM 1963 N N . ALA A 1 245 ? -5.782 -10.173 -0.145 1.00 94.25 245 ALA A N 1
ATOM 1964 C CA . ALA A 1 245 ? -4.831 -9.904 0.936 1.00 94.25 245 ALA A CA 1
ATOM 1965 C C . ALA A 1 245 ? -4.734 -8.401 1.219 1.00 94.25 245 ALA A C 1
ATOM 1967 O O . ALA A 1 245 ? -5.126 -7.986 2.301 1.00 94.25 245 ALA A O 1
ATOM 1968 N N . MET A 1 246 ? -4.420 -7.583 0.207 1.00 95.38 246 MET A N 1
ATOM 1969 C CA . MET A 1 246 ? -4.351 -6.118 0.330 1.00 95.38 246 MET A CA 1
ATOM 1970 C C . MET A 1 246 ? -5.601 -5.523 0.995 1.00 95.38 246 MET A C 1
ATOM 1972 O O . MET A 1 246 ? -5.524 -4.830 2.005 1.00 95.38 246 MET A O 1
ATOM 1976 N N . SER A 1 247 ? -6.791 -5.845 0.470 1.00 95.50 247 SER A N 1
ATOM 1977 C CA . SER A 1 247 ? -8.047 -5.314 1.024 1.00 95.50 247 SER A CA 1
ATOM 1978 C C . SER A 1 247 ? -8.373 -5.830 2.431 1.00 95.50 247 SER A C 1
ATOM 1980 O O . SER A 1 247 ? -9.116 -5.185 3.169 1.00 95.50 247 SER A O 1
ATOM 1982 N N . SER A 1 248 ? -7.889 -7.022 2.789 1.00 95.62 248 SER A N 1
ATOM 1983 C CA . SER A 1 248 ? -8.074 -7.601 4.117 1.00 95.62 248 SER A CA 1
ATOM 1984 C C . SER A 1 248 ? -7.111 -6.990 5.122 1.00 95.62 248 SER A C 1
ATOM 1986 O O . SER A 1 248 ? -7.553 -6.684 6.222 1.00 95.62 248 SER A O 1
ATOM 1988 N N . ASP A 1 249 ? -5.858 -6.764 4.750 1.00 96.50 249 ASP A N 1
ATOM 1989 C CA . ASP A 1 249 ? -4.831 -6.245 5.652 1.00 96.50 249 ASP A CA 1
ATOM 1990 C C . ASP A 1 249 ? -5.125 -4.779 6.007 1.00 96.50 249 ASP A C 1
ATOM 1992 O O . ASP A 1 249 ? -5.137 -4.433 7.187 1.00 96.50 249 ASP A O 1
ATOM 1996 N N . VAL A 1 250 ? -5.552 -3.958 5.034 1.00 97.44 250 VAL A N 1
ATOM 1997 C CA . VAL A 1 250 ? -6.080 -2.604 5.306 1.00 97.44 250 VAL A CA 1
ATOM 1998 C C . VAL A 1 250 ? -7.287 -2.656 6.252 1.00 97.44 250 VAL A C 1
ATOM 2000 O O . VAL A 1 250 ? -7.362 -1.901 7.220 1.00 97.44 250 VAL A O 1
ATOM 2003 N N . ALA A 1 251 ? -8.236 -3.569 6.010 1.00 96.75 251 ALA A N 1
ATOM 2004 C CA . ALA A 1 251 ? -9.420 -3.697 6.859 1.00 96.75 251 ALA A CA 1
ATOM 2005 C C . ALA A 1 251 ? -9.070 -4.111 8.296 1.00 96.75 251 ALA A C 1
ATOM 2007 O O . ALA A 1 251 ? -9.694 -3.617 9.232 1.00 96.75 251 ALA A O 1
ATOM 2008 N N . LEU A 1 252 ? -8.101 -5.013 8.467 1.00 95.88 252 LEU A N 1
ATOM 2009 C CA . LEU A 1 252 ? -7.634 -5.480 9.772 1.00 95.88 252 LEU A CA 1
ATOM 2010 C C . LEU A 1 252 ? -6.928 -4.369 10.542 1.00 95.88 252 LEU A C 1
ATOM 2012 O O . LEU A 1 252 ? -7.222 -4.177 11.718 1.00 95.88 252 LEU A O 1
ATOM 2016 N N . ILE A 1 253 ? -6.059 -3.614 9.872 1.00 97.12 253 ILE A N 1
ATOM 2017 C CA . ILE A 1 253 ? -5.335 -2.494 10.472 1.00 97.12 253 ILE A CA 1
ATOM 2018 C C . ILE A 1 253 ? -6.307 -1.398 10.929 1.00 97.12 253 ILE A C 1
ATOM 2020 O O . ILE A 1 253 ? -6.233 -0.954 12.074 1.00 97.12 253 ILE A O 1
ATOM 2024 N N . TRP A 1 254 ? -7.278 -1.011 10.095 1.00 97.44 254 TRP A N 1
ATOM 2025 C CA . TRP A 1 254 ? -8.318 -0.059 10.504 1.00 97.44 254 TRP A CA 1
ATOM 2026 C C . TRP A 1 254 ? -9.194 -0.587 11.642 1.00 97.44 254 TRP A C 1
ATOM 2028 O O . TRP A 1 254 ? -9.516 0.160 12.564 1.00 97.44 254 TRP A O 1
ATOM 2038 N N . LEU A 1 255 ? -9.577 -1.867 11.596 1.00 94.81 255 LEU A N 1
ATOM 2039 C CA . LEU A 1 255 ? -10.378 -2.494 12.648 1.00 94.81 255 LEU A CA 1
ATOM 2040 C C . LEU A 1 255 ? -9.633 -2.513 13.986 1.00 94.81 255 LEU A C 1
ATOM 2042 O O . LEU A 1 255 ? -10.242 -2.250 15.020 1.00 94.81 255 LEU A O 1
ATOM 2046 N N . ALA A 1 256 ? -8.336 -2.821 13.971 1.00 94.62 256 ALA A N 1
ATOM 2047 C CA . ALA A 1 256 ? -7.502 -2.813 15.164 1.00 94.62 256 ALA A CA 1
ATOM 2048 C C . ALA A 1 256 ? -7.380 -1.406 15.746 1.00 94.62 256 ALA A C 1
ATOM 2050 O O . ALA A 1 256 ? -7.656 -1.239 16.929 1.00 94.62 256 ALA A O 1
ATOM 2051 N N . ALA A 1 257 ? -7.109 -0.396 14.912 1.00 96.00 257 ALA A N 1
ATOM 2052 C CA . ALA A 1 257 ? -7.041 0.990 15.368 1.00 96.00 257 ALA A CA 1
ATOM 2053 C C . ALA A 1 257 ? -8.363 1.447 16.011 1.00 96.00 257 ALA A C 1
ATOM 2055 O O . ALA A 1 257 ? -8.366 2.064 17.072 1.00 96.00 257 ALA A O 1
ATOM 2056 N N . ALA A 1 258 ? -9.501 1.093 15.403 1.00 95.62 258 ALA A N 1
ATOM 2057 C CA . ALA A 1 258 ? -10.823 1.418 15.936 1.00 95.62 258 ALA A CA 1
ATOM 2058 C C . ALA A 1 258 ? -11.121 0.722 17.271 1.00 95.62 258 ALA A C 1
ATOM 2060 O O . ALA A 1 258 ? -11.708 1.327 18.163 1.00 95.62 258 ALA A O 1
ATOM 2061 N N . ARG A 1 259 ? -10.715 -0.544 17.417 1.00 92.56 259 ARG A N 1
ATOM 2062 C CA . ARG A 1 259 ? -10.885 -1.306 18.662 1.00 92.56 259 ARG A CA 1
ATOM 2063 C C . ARG A 1 259 ? -9.962 -0.808 19.767 1.00 92.56 259 ARG A C 1
ATOM 2065 O O . ARG A 1 259 ? -10.399 -0.713 20.902 1.00 92.56 259 ARG A O 1
ATOM 2072 N N . GLU A 1 260 ? -8.722 -0.467 19.438 1.00 93.25 260 GLU A N 1
ATOM 2073 C CA . GLU A 1 260 ? -7.749 0.089 20.383 1.00 93.25 260 GLU A CA 1
ATOM 2074 C C . GLU A 1 260 ? -8.133 1.496 20.859 1.00 93.25 260 GLU A C 1
ATOM 2076 O O . GLU A 1 260 ? -7.864 1.864 22.000 1.00 93.25 260 GLU A O 1
ATOM 2081 N N . ALA A 1 261 ? -8.785 2.287 20.005 1.00 94.69 261 ALA A N 1
ATOM 2082 C CA . ALA A 1 261 ? -9.317 3.590 20.384 1.00 94.69 261 ALA A CA 1
ATOM 2083 C C . ALA A 1 261 ? -10.574 3.504 21.269 1.00 94.69 261 ALA A C 1
ATOM 2085 O O . ALA A 1 261 ? -10.869 4.458 21.982 1.00 94.69 261 ALA A O 1
ATOM 2086 N N . ALA A 1 262 ? -11.320 2.398 21.193 1.00 91.75 262 ALA A N 1
ATOM 2087 C CA . ALA A 1 262 ? -12.539 2.167 21.970 1.00 91.75 262 ALA A CA 1
ATOM 2088 C C . ALA A 1 262 ? -12.302 1.409 23.291 1.00 91.75 262 ALA A C 1
ATOM 2090 O O . ALA A 1 262 ? -13.237 1.298 24.083 1.00 91.75 262 ALA A O 1
ATOM 2091 N N . ALA A 1 263 ? -11.097 0.863 23.487 1.00 86.62 263 ALA A N 1
ATOM 2092 C CA . ALA A 1 263 ? -10.639 0.256 24.735 1.00 86.62 263 ALA A CA 1
ATOM 2093 C C . ALA A 1 263 ? -10.112 1.331 25.691 1.00 86.62 263 ALA A C 1
ATOM 2095 O O . ALA A 1 263 ? -10.401 1.199 26.899 1.00 86.62 263 ALA A O 1
#

Sequence (263 aa):
MYAIVFHAHQTLNKIAYAKMRRELNGGAWFPSLASILHFEGQRGPDSTKFKNSGSVKQPWHFIDPLNQSDTQLAQTVGTHYKNLVTALRAKDNIKASFEAAWLAHAVVDGLTPAHHYPYETALTEIRGDADYNNRTSTLKRITAPGENMYGTLVQSLRLVGPKGLLTTHTTFEAGAYILLKIRRSRRRLSKKSLRQAETLKKLGAQQFFLEEARRVAAWNLYDEFLRLGWTPRLARKVSHRLLPAMSSDVALIWLAAAREAAA

Mean predicted aligned error: 6.34 Å

Secondary structure (DSSP, 8-state):
------THHHHHHHHHHHHHHHH--TT-----HHHHHHHHTTTSTT-HHHHH-TTSPPPP----TT-TT--HHHHHHHHHHHHHHHHHHTT-HHHHHHHHHHHHHHHHHHH-GGGSS-HHHHHHHHH-TT-SS---SHHHHH----SSHHHHHHHHHHHHSTT-HHHHHHHHHHHHHHHHHHS---SS--HHHHHHHHHHHHH-HHHHHHHHHHHHHTT-HHHHHHHH-S-HHHHHHIIIIIHHHHHHHHHHHHHHHHHHHH-

Solvent-accessible surface area (backbone atoms only — not comparable to full-atom values): 14190 Å² total; per-residue (Å²): 112,99,64,86,88,56,69,42,64,58,52,36,49,54,46,9,48,48,22,25,60,74,72,61,64,91,85,51,64,77,62,56,67,69,54,21,48,50,25,47,42,80,68,19,89,79,8,68,65,52,75,67,38,94,85,50,83,71,77,75,54,60,42,42,59,83,44,86,81,60,41,66,52,36,51,51,32,34,48,27,45,53,52,21,22,55,19,46,58,69,64,35,56,68,57,23,11,42,24,50,20,54,27,41,47,49,50,47,35,50,53,36,56,69,28,47,47,69,55,66,61,57,47,35,73,47,45,45,93,79,54,85,86,66,58,79,46,57,64,59,67,58,46,24,68,41,98,44,76,68,42,21,51,55,27,17,36,54,32,58,31,92,85,3,59,55,41,47,48,52,53,50,55,49,51,54,36,53,43,58,70,73,48,87,75,76,55,63,73,48,76,68,54,57,54,49,44,57,51,33,71,73,58,33,62,28,54,40,48,43,54,52,21,35,57,50,56,75,63,45,58,42,61,50,32,76,75,67,46,95,38,80,68,56,52,48,47,43,53,72,47,49,54,53,46,51,24,45,52,45,14,41,53,54,43,47,34,32,50,63,36,63,104